Protein AF-A0AAN6LGQ6-F1 (afdb_monomer)

Foldseek 3Di:
DDDDDDDDDDDDPDDDPDDPDPVPPPPPPDDPDDDPVNVLVVVCVVVVVDDDDPPDDDDDDDDDDDDPDDDDDDDPPDLLDLPPLVVDDPVVNVVSVVSNVVVVVVVLVVVSVCVVVVVDDPVRCVVVVVVVVVVVVVVVVVVVVVVVVVVVVVVVVVVVVVVVVVVVVVVVVVVVVVVVVVVVVVVVVVVVVVVVVVVVVVVVVVVVVVVVVVVVVVVVVVVVVVVVVVVVVD

Solvent-accessible surface area (backbone atoms only — not comparable to full-atom values): 14543 Å² total; per-residue (Å²): 140,89,89,89,75,85,85,87,89,89,80,81,82,77,80,80,79,76,96,73,76,72,81,73,66,69,84,77,74,89,75,98,81,74,58,74,70,54,53,54,53,52,50,54,57,56,57,73,73,66,71,78,86,80,90,72,90,80,81,91,80,79,93,74,86,84,75,94,82,77,97,69,94,64,83,80,79,47,88,75,52,76,74,69,46,91,79,46,57,71,66,60,33,50,52,54,50,50,52,34,52,48,54,51,48,53,49,52,53,51,52,50,52,39,40,74,72,64,77,45,53,72,77,75,50,44,63,55,58,52,49,54,51,52,51,52,54,50,51,53,51,50,52,58,49,51,53,52,52,49,53,53,47,54,55,49,51,51,53,51,49,59,48,52,53,53,51,52,54,52,48,57,56,47,52,56,50,50,54,50,53,52,53,50,52,53,51,50,53,51,53,51,51,52,52,50,53,51,53,51,51,52,52,49,60,48,50,57,49,53,51,50,54,54,51,49,54,54,49,54,50,52,54,48,57,54,48,56,54,53,64,75,73,109

Sequence (234 aa):
MSRYQHISSLHQPNPVVKPFALAQVIKARETPESTPERANAHFKKIFNSSAPSINGTNPLTQETMFNPFSTKGYPTTGALSLTGLETLSDEAKTEKIAAVVNDITASIIYIAKQGEAGNLTTDQVAPIYNLVGKMNLTANRHNKSLLKELEQQDIELEGQGQQIERMAEELEKRDRHLEEVEGQHRSEMQKLKARTNATIGELKGRAERLEAELRELRQQKRAIEVRDRKVKVM

pLDDT: mean 73.67, std 25.46, range [25.39, 97.94]

Secondary structure (DSSP, 8-state):
-----------PPPP-----SGGGTGGG-------HHHHHHHHHHHHTT-----------------------------TT--TTGGGS-HHHHHHHHHHHHHHHHHHHHHHHHHHHTT-S-HHHHHHHHHHHHHHHHHHHHHHHHHHHHHHHHHHHHHHHHHHHHHHHHHHHHHHHHHHHHHHHHHHHHHHHHHHHHHHHHHHHHHHHHHHHHHHHHHHHHHHHHHHHHHHTT-

Mean predicted aligned error: 18.67 Å

Radius of gyration: 48.86 Å; Cα contacts (8 Å, |Δi|>4): 22; chains: 1; bounding box: 99×49×147 Å

Structure (mmCIF, N/CA/C/O backbone):
data_AF-A0AAN6LGQ6-F1
#
_entry.id   AF-A0AAN6LGQ6-F1
#
loop_
_atom_site.group_PDB
_atom_site.id
_atom_site.type_symbol
_atom_site.label_atom_id
_atom_site.label_alt_id
_atom_site.label_comp_id
_atom_site.label_asym_id
_atom_site.label_entity_id
_atom_site.label_seq_id
_atom_site.pdbx_PDB_ins_code
_atom_site.Cartn_x
_atom_site.Cartn_y
_atom_site.Cartn_z
_atom_site.occupancy
_atom_site.B_iso_or_equiv
_atom_site.auth_seq_id
_atom_site.auth_comp_id
_atom_site.auth_asym_id
_atom_site.auth_atom_id
_atom_site.pdbx_PDB_model_num
ATOM 1 N N . MET A 1 1 ? -9.981 -6.142 -31.913 1.00 43.88 1 MET A N 1
ATOM 2 C CA . MET A 1 1 ? -9.493 -7.078 -30.876 1.00 43.88 1 MET A CA 1
ATOM 3 C C . MET A 1 1 ? -9.726 -6.427 -29.526 1.00 43.88 1 MET A C 1
ATOM 5 O O . MET A 1 1 ? -9.303 -5.295 -29.364 1.00 43.88 1 MET A O 1
ATOM 9 N N . SER A 1 2 ? -10.443 -7.087 -28.615 1.00 41.94 2 SER A N 1
ATOM 10 C CA . SER A 1 2 ? -10.805 -6.536 -27.303 1.00 41.94 2 SER A CA 1
ATOM 11 C C . SER A 1 2 ? -10.557 -7.586 -26.223 1.00 41.94 2 SER A C 1
ATOM 13 O O . SER A 1 2 ? -11.159 -8.657 -26.277 1.00 41.94 2 SER A O 1
ATOM 15 N N . ARG A 1 3 ? -9.637 -7.291 -25.299 1.00 43.91 3 ARG A N 1
ATOM 16 C CA . ARG A 1 3 ? -9.386 -7.984 -24.023 1.00 43.91 3 ARG A CA 1
ATOM 17 C C . ARG A 1 3 ? -8.615 -7.010 -23.130 1.00 43.91 3 ARG A C 1
ATOM 19 O O . ARG A 1 3 ? -7.442 -6.815 -23.402 1.00 43.91 3 ARG A O 1
ATOM 26 N N . TYR A 1 4 ? -9.293 -6.380 -22.169 1.00 44.31 4 TYR A N 1
ATOM 27 C CA . TYR A 1 4 ? -8.789 -5.844 -20.883 1.00 44.31 4 TYR A CA 1
ATOM 28 C C . TYR A 1 4 ? -9.886 -4.974 -20.232 1.00 44.31 4 TYR A C 1
ATOM 30 O O . TYR A 1 4 ? -9.733 -3.773 -20.040 1.00 44.31 4 TYR A O 1
ATOM 38 N N . GLN A 1 5 ? -11.026 -5.597 -19.928 1.00 45.38 5 GLN A N 1
ATOM 39 C CA . GLN A 1 5 ? -12.022 -5.119 -18.960 1.00 45.38 5 GLN A CA 1
ATOM 40 C C . GLN A 1 5 ? -12.577 -6.35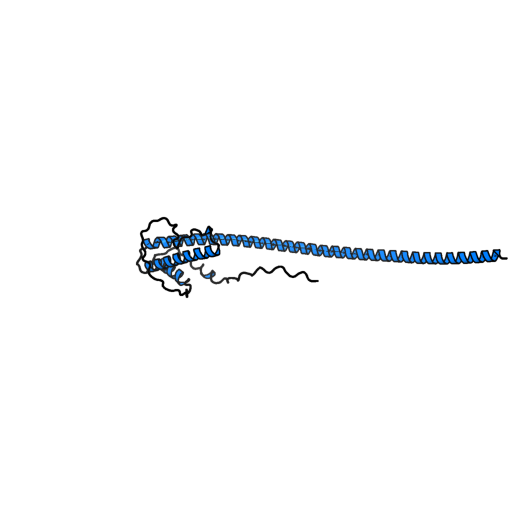2 -18.229 1.00 45.38 5 GLN A C 1
ATOM 42 O O . GLN A 1 5 ? -12.595 -7.434 -18.820 1.00 45.38 5 GLN A O 1
ATOM 47 N N . HIS A 1 6 ? -12.977 -6.182 -16.960 1.00 44.22 6 HIS A N 1
ATOM 48 C CA . HIS A 1 6 ? -12.889 -7.203 -15.893 1.00 44.22 6 HIS A CA 1
ATOM 49 C C . HIS A 1 6 ? -11.410 -7.565 -15.627 1.00 44.22 6 HIS A C 1
ATOM 51 O O . HIS A 1 6 ? -10.689 -7.938 -16.543 1.00 44.22 6 HIS A O 1
ATOM 57 N N . ILE A 1 7 ? -10.832 -7.437 -14.436 1.00 40.06 7 ILE A N 1
ATOM 58 C CA . ILE A 1 7 ? -11.328 -7.363 -13.049 1.00 40.06 7 ILE A CA 1
ATOM 59 C C . ILE A 1 7 ? -10.691 -6.125 -12.356 1.00 40.06 7 ILE A C 1
ATOM 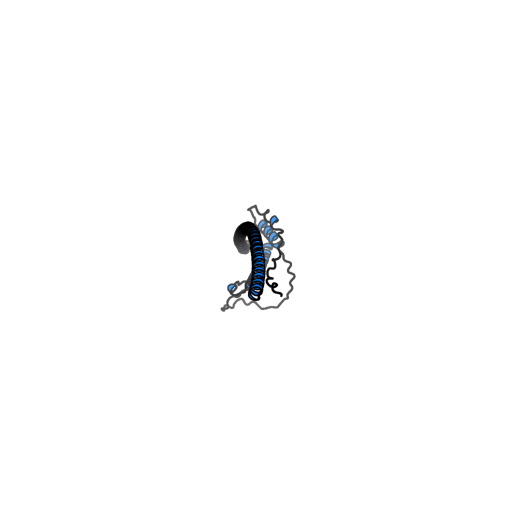61 O O . ILE A 1 7 ? -9.711 -5.600 -12.870 1.00 40.06 7 ILE A O 1
ATOM 65 N N . SER A 1 8 ? -11.180 -5.557 -11.245 1.00 35.75 8 SER A N 1
ATOM 66 C CA . SER A 1 8 ? -12.200 -5.989 -10.269 1.00 35.75 8 SER A CA 1
ATOM 67 C C . SER A 1 8 ? -13.116 -4.837 -9.823 1.00 35.75 8 SER A C 1
ATOM 69 O O . SER A 1 8 ? -12.761 -3.668 -9.935 1.00 35.75 8 SER A O 1
ATOM 71 N N . SER A 1 9 ? -14.251 -5.179 -9.208 1.00 40.00 9 SER A N 1
ATOM 72 C CA . SER A 1 9 ? -15.095 -4.280 -8.408 1.00 40.00 9 SER A CA 1
ATOM 73 C C . SER A 1 9 ? -15.495 -4.990 -7.109 1.00 40.00 9 SER A C 1
ATOM 75 O O . SER A 1 9 ? -16.391 -5.827 -7.155 1.00 40.00 9 SER A O 1
ATOM 77 N N . LEU A 1 10 ? -14.825 -4.711 -5.980 1.00 42.94 10 LEU A N 1
ATOM 78 C CA . LEU A 1 10 ? -15.246 -5.149 -4.631 1.00 42.94 10 LEU A CA 1
ATOM 79 C C . LEU A 1 10 ? -14.391 -4.504 -3.516 1.00 42.94 10 LEU A C 1
ATOM 81 O O . LEU A 1 10 ? -13.645 -5.165 -2.800 1.00 42.94 10 LEU A O 1
ATOM 85 N N . HIS A 1 11 ? -14.514 -3.186 -3.356 1.00 36.59 11 HIS A N 1
ATOM 86 C CA . HIS A 1 11 ? -14.216 -2.531 -2.080 1.00 36.59 11 HIS A CA 1
ATOM 87 C C . HIS A 1 11 ? -15.065 -1.261 -1.958 1.00 36.59 11 HIS A C 1
ATOM 89 O O . HIS A 1 11 ? -14.749 -0.232 -2.553 1.00 36.59 11 HIS A O 1
ATOM 95 N N . GLN A 1 12 ? -16.190 -1.346 -1.244 1.00 35.16 12 GLN A N 1
ATOM 96 C CA . GLN A 1 12 ? -16.915 -0.149 -0.822 1.00 35.16 12 GLN A CA 1
ATOM 97 C C . GLN A 1 12 ? -16.254 0.367 0.463 1.00 35.16 12 GLN A C 1
ATOM 99 O O . GLN A 1 12 ? -16.169 -0.399 1.424 1.00 35.16 12 GLN A O 1
ATOM 104 N N . PRO A 1 13 ? -15.784 1.626 0.518 1.00 34.88 13 PRO A N 1
ATOM 105 C CA . PRO A 1 13 ? -15.306 2.199 1.766 1.00 34.88 13 PRO A CA 1
ATOM 106 C C . PRO A 1 13 ? -16.482 2.353 2.737 1.00 34.88 13 PRO A C 1
ATOM 108 O O . PRO A 1 13 ? -17.503 2.963 2.413 1.00 34.88 13 PRO A O 1
ATOM 111 N N . ASN A 1 14 ? -16.322 1.789 3.932 1.00 34.88 14 ASN A N 1
ATOM 112 C CA . ASN A 1 14 ? -17.291 1.870 5.022 1.00 34.88 14 ASN A CA 1
ATOM 113 C C . ASN A 1 14 ? -17.534 3.359 5.376 1.00 34.88 14 ASN A C 1
ATOM 115 O O . ASN A 1 14 ? -16.554 4.099 5.520 1.00 34.88 14 ASN A O 1
ATOM 119 N N . PRO A 1 15 ? -18.784 3.853 5.490 1.00 36.44 15 PRO A N 1
ATOM 120 C CA . PRO A 1 15 ? -19.028 5.275 5.705 1.00 36.44 15 PRO A CA 1
ATOM 121 C C . PRO A 1 15 ? -18.478 5.743 7.056 1.00 36.44 15 PRO A C 1
ATOM 123 O O . PRO A 1 15 ? -18.873 5.264 8.117 1.00 36.44 15 PRO A O 1
ATOM 126 N N . VAL A 1 16 ? -17.587 6.735 6.991 1.00 38.91 16 VAL A N 1
ATOM 127 C CA . VAL A 1 16 ? -16.943 7.389 8.136 1.00 38.91 16 VAL A CA 1
ATOM 128 C C . VAL A 1 16 ? -17.982 7.844 9.166 1.00 38.91 16 VAL A C 1
ATOM 130 O O . VAL A 1 16 ? -18.699 8.831 8.961 1.00 38.91 16 VAL A O 1
ATOM 133 N N . VAL A 1 17 ? -18.018 7.166 10.316 1.00 37.62 17 VAL A N 1
ATOM 134 C CA . VAL A 1 17 ? -18.723 7.655 11.505 1.00 37.62 17 VAL A CA 1
ATOM 135 C C . VAL A 1 17 ? -17.971 8.886 12.008 1.00 37.62 17 VAL A C 1
ATOM 137 O O . VAL A 1 17 ? -16.820 8.805 12.433 1.00 37.62 17 VAL A O 1
ATOM 140 N N . LYS A 1 18 ? -18.608 10.055 11.896 1.00 32.59 18 LYS A N 1
ATOM 141 C CA . LYS A 1 18 ? -17.973 11.354 12.155 1.00 32.59 18 LYS A CA 1
ATOM 142 C C . LYS A 1 18 ? -17.491 11.466 13.612 1.00 32.59 18 LYS A C 1
ATOM 144 O O . LYS A 1 18 ? -18.282 11.206 14.520 1.00 32.59 18 LYS A O 1
ATOM 149 N N . PRO A 1 19 ? -16.259 11.946 13.866 1.00 38.25 19 PRO A N 1
ATOM 150 C CA . PRO A 1 19 ? -15.761 12.155 15.219 1.00 38.25 19 PRO A CA 1
ATOM 151 C C . PRO A 1 19 ? -16.365 13.432 15.817 1.00 38.25 19 PRO A C 1
ATOM 153 O O . PRO A 1 19 ? -15.843 14.529 15.633 1.00 38.25 19 PRO A O 1
ATOM 156 N N . PHE A 1 20 ? -17.466 13.304 16.557 1.00 38.88 20 PHE A N 1
ATOM 157 C CA . PHE A 1 20 ? -18.008 14.392 17.375 1.00 38.88 20 PHE A CA 1
ATOM 158 C C . PHE A 1 20 ? -18.421 13.885 18.767 1.00 38.88 20 PHE A C 1
ATOM 160 O O . PHE A 1 20 ? -18.918 12.775 18.912 1.00 38.88 20 PHE A O 1
ATOM 167 N N . ALA A 1 21 ? -18.221 14.737 19.781 1.00 37.50 21 ALA A N 1
ATOM 168 C CA . ALA A 1 21 ? -18.614 14.593 21.197 1.00 37.50 21 ALA A CA 1
ATOM 169 C C . ALA A 1 21 ? -17.721 13.805 22.195 1.00 37.50 21 ALA A C 1
ATOM 171 O O . ALA A 1 21 ? -17.961 13.926 23.396 1.00 37.50 21 ALA A O 1
ATOM 172 N N . LEU A 1 22 ? -16.637 13.119 21.802 1.00 36.34 22 LEU A N 1
ATOM 173 C CA . LEU A 1 22 ? -15.763 12.435 22.788 1.00 36.34 22 LEU A CA 1
ATOM 174 C C . LEU A 1 22 ? -14.908 13.387 23.660 1.00 36.34 22 LEU A C 1
ATOM 176 O O . LEU A 1 22 ? -14.622 13.086 24.819 1.00 36.34 22 LEU A O 1
ATOM 180 N N . ALA A 1 23 ? -14.558 14.575 23.153 1.00 36.22 23 ALA A N 1
ATOM 181 C CA . ALA A 1 23 ? -13.660 15.516 23.837 1.00 36.22 23 ALA A CA 1
ATOM 182 C C . ALA A 1 23 ? -14.249 16.195 25.096 1.00 36.22 23 ALA A C 1
ATOM 184 O O . ALA A 1 23 ? -13.492 16.676 25.937 1.00 36.22 23 ALA A O 1
ATOM 185 N N . GLN A 1 24 ? -15.579 16.245 25.260 1.00 37.50 24 GLN A N 1
ATOM 186 C CA . GLN A 1 24 ? -16.204 16.943 26.400 1.00 37.50 24 GLN A CA 1
ATOM 187 C C . GLN A 1 24 ? -16.411 16.060 27.644 1.00 37.50 24 GLN A C 1
ATOM 189 O O . GLN A 1 24 ? -16.638 16.583 28.733 1.00 37.50 24 GLN A O 1
ATOM 194 N N . VAL A 1 25 ? -16.303 14.732 27.523 1.00 39.84 25 VAL A N 1
ATOM 195 C CA . VAL A 1 25 ? -16.584 13.799 28.634 1.00 39.84 25 VAL A CA 1
ATOM 196 C C . VAL A 1 25 ? -15.392 13.650 29.592 1.00 39.84 25 VAL A C 1
ATOM 198 O O . VAL A 1 25 ? -15.575 13.374 30.777 1.00 39.84 25 VAL A O 1
ATOM 201 N N . ILE A 1 26 ? -14.166 13.873 29.109 1.00 38.84 26 ILE A N 1
ATOM 202 C CA . ILE A 1 26 ? -12.929 13.591 29.859 1.00 38.84 26 ILE A CA 1
ATOM 203 C C . ILE A 1 26 ? -12.671 14.618 30.981 1.00 38.84 26 ILE A C 1
ATOM 205 O O . ILE A 1 26 ? -12.127 14.265 32.024 1.00 38.84 26 ILE A O 1
ATOM 209 N N . LYS A 1 27 ? -13.118 15.875 30.837 1.00 36.22 27 LYS A N 1
ATOM 210 C CA . LYS A 1 27 ? -12.738 16.986 31.738 1.00 36.22 27 LYS A CA 1
ATOM 211 C C . LYS A 1 27 ? -13.510 17.066 33.073 1.00 36.22 27 LYS A C 1
ATOM 213 O O . LYS A 1 27 ? -13.416 18.073 33.764 1.00 36.22 27 LYS A O 1
ATOM 218 N N . ALA A 1 28 ? -14.303 16.052 33.432 1.00 35.97 28 ALA A N 1
ATOM 219 C CA . ALA A 1 28 ? -15.260 16.129 34.548 1.00 35.97 28 ALA A CA 1
ATOM 220 C C . ALA A 1 28 ? -15.155 14.986 35.581 1.00 35.97 28 ALA A C 1
ATOM 222 O O . ALA A 1 28 ? -16.136 14.716 36.277 1.00 35.97 28 ALA A O 1
ATOM 223 N N . ARG A 1 29 ? -14.019 14.272 35.657 1.00 38.94 29 ARG A N 1
ATOM 224 C CA . ARG A 1 29 ? -13.917 13.005 36.416 1.00 38.94 29 ARG A CA 1
ATOM 225 C C . ARG A 1 29 ? -12.886 12.940 37.548 1.00 38.94 29 ARG A C 1
ATOM 227 O O . ARG A 1 29 ? -12.634 11.854 38.061 1.00 38.94 29 ARG A O 1
ATOM 234 N N . GLU A 1 30 ? -12.368 14.080 37.994 1.00 39.50 30 GLU A N 1
ATOM 235 C CA . GLU A 1 30 ? -11.520 14.174 39.190 1.00 39.50 30 GLU A CA 1
ATOM 236 C C . GLU A 1 30 ? -12.309 14.740 40.382 1.00 39.50 30 GLU A C 1
ATOM 238 O O . GLU A 1 30 ? -12.557 15.939 40.469 1.00 39.50 30 GLU A O 1
ATOM 243 N N . THR A 1 31 ? -12.759 13.860 41.283 1.00 36.91 31 THR A N 1
ATOM 244 C CA . THR A 1 31 ? -12.884 14.083 42.745 1.00 36.91 31 THR A CA 1
ATOM 245 C C . THR A 1 31 ? -13.449 12.814 43.407 1.00 36.91 31 THR A C 1
ATOM 247 O O . THR A 1 31 ? -14.577 12.424 43.094 1.00 36.91 31 THR A O 1
ATOM 250 N N . PRO A 1 32 ? -12.711 12.147 44.314 1.00 44.41 32 PRO A N 1
ATOM 251 C CA . PRO A 1 32 ? -13.167 10.922 44.961 1.00 44.41 32 PRO A CA 1
ATOM 252 C C . PRO A 1 32 ? -13.833 11.216 46.312 1.00 44.41 32 PRO A C 1
ATOM 254 O O . PRO A 1 32 ? -13.185 11.133 47.341 1.00 44.41 32 PRO A O 1
ATOM 257 N N . GLU A 1 33 ? -15.131 11.529 46.314 1.00 43.97 33 GLU A N 1
ATOM 258 C CA . GLU A 1 33 ? -15.982 11.447 47.516 1.00 43.97 33 GLU A CA 1
ATOM 259 C C . GLU A 1 33 ? -17.466 11.499 47.103 1.00 43.97 33 GLU A C 1
ATOM 261 O O . GLU A 1 33 ? -17.942 12.479 46.509 1.00 43.97 33 GLU A O 1
ATOM 266 N N . SER A 1 34 ? -18.203 10.414 47.364 1.00 40.94 34 SER A N 1
ATOM 267 C CA . SER A 1 34 ? -19.623 10.288 47.012 1.00 40.94 34 SER A CA 1
ATOM 268 C C . SER A 1 34 ? -20.453 9.763 48.180 1.00 40.94 34 SER A C 1
ATOM 270 O O . SER A 1 34 ? -20.518 8.558 48.426 1.00 40.94 34 SER A O 1
ATOM 272 N N . THR A 1 35 ? -21.147 10.679 48.849 1.00 45.44 35 THR A N 1
ATOM 273 C CA . THR A 1 35 ? -22.317 10.371 49.676 1.00 45.44 35 THR A CA 1
ATOM 274 C C . THR A 1 35 ? -23.454 9.780 48.816 1.00 45.44 35 THR A C 1
ATOM 276 O O . THR A 1 35 ? -23.466 9.983 47.593 1.00 45.44 35 THR A O 1
ATOM 279 N N . PRO A 1 36 ? -24.436 9.070 49.414 1.00 45.34 36 PRO A N 1
ATOM 280 C CA . PRO A 1 36 ? -25.513 8.397 48.671 1.00 45.34 36 PRO A CA 1
ATOM 281 C C . PRO A 1 36 ? -26.300 9.314 47.718 1.00 45.34 36 PRO A C 1
ATOM 283 O O . PRO A 1 36 ? -26.657 8.919 46.608 1.00 45.34 36 PRO A O 1
ATOM 286 N N . GLU A 1 37 ? -26.500 10.575 48.103 1.00 40.72 37 GLU A N 1
ATOM 287 C CA . GLU A 1 37 ? -27.199 11.591 47.304 1.00 40.72 37 GLU A CA 1
ATOM 288 C C . GLU A 1 37 ? -26.487 11.885 45.972 1.00 40.72 37 GLU A C 1
ATOM 290 O O . GLU A 1 37 ? -27.125 12.060 44.929 1.00 40.72 37 GLU A O 1
ATOM 295 N N . ARG A 1 38 ? -25.146 11.864 45.967 1.00 47.41 38 ARG A N 1
ATOM 296 C CA . ARG A 1 38 ? -24.332 12.125 44.771 1.00 47.41 38 ARG A CA 1
ATOM 297 C C . ARG A 1 38 ? -24.336 10.937 43.803 1.00 47.41 38 ARG A C 1
ATOM 299 O O . ARG A 1 38 ? -24.270 11.141 42.590 1.00 47.41 38 ARG A O 1
ATOM 306 N N . ALA A 1 39 ? -24.482 9.711 44.315 1.00 43.84 39 ALA A N 1
ATOM 307 C CA . ALA A 1 39 ? -24.688 8.520 43.490 1.00 43.84 39 ALA A CA 1
ATOM 308 C C . ALA A 1 39 ? -26.041 8.571 42.754 1.00 43.84 39 ALA A C 1
ATOM 310 O O . ALA A 1 39 ? -26.099 8.278 41.558 1.00 43.84 39 ALA A O 1
ATOM 311 N N . ASN A 1 40 ? -27.100 9.029 43.430 1.00 43.09 40 ASN A N 1
ATOM 312 C CA . ASN A 1 40 ? -28.429 9.206 42.836 1.00 43.09 40 ASN A CA 1
ATOM 313 C C . ASN A 1 40 ? -28.413 10.270 41.709 1.00 43.09 40 ASN A C 1
ATOM 315 O O . ASN A 1 40 ? -28.912 10.046 40.604 1.00 43.09 40 ASN A O 1
ATOM 319 N N . ALA A 1 41 ? -27.710 11.391 41.921 1.00 46.22 41 ALA A N 1
ATOM 320 C CA . ALA A 1 41 ? -27.492 12.408 40.884 1.00 46.22 41 ALA A CA 1
ATOM 321 C C . ALA A 1 41 ? -26.684 11.889 39.670 1.00 46.22 41 ALA A C 1
ATOM 323 O O . ALA A 1 41 ? -26.985 12.231 38.522 1.00 46.22 41 ALA A O 1
ATOM 324 N N . HIS A 1 42 ? -25.677 11.037 39.896 1.00 45.84 42 HIS A N 1
ATOM 325 C CA . HIS A 1 42 ? -24.884 10.426 38.823 1.00 45.84 42 HIS A CA 1
ATOM 326 C C . HIS A 1 42 ? -25.715 9.442 37.976 1.00 45.84 42 HIS A C 1
ATOM 328 O O . HIS A 1 42 ? -25.578 9.425 36.751 1.00 45.84 42 HIS A O 1
ATOM 334 N N . PHE A 1 43 ? -26.633 8.688 38.595 1.00 42.06 43 PHE A N 1
ATOM 335 C CA . PHE A 1 43 ? -27.586 7.831 37.878 1.00 42.06 43 PHE A CA 1
ATOM 336 C C . PHE A 1 43 ? -28.523 8.639 36.971 1.00 42.06 43 PHE A C 1
ATOM 338 O O . PHE A 1 43 ? -28.625 8.328 35.782 1.00 42.06 43 PHE A O 1
ATOM 345 N N . LYS A 1 44 ? -29.116 9.734 37.469 1.00 48.47 44 LYS A N 1
ATOM 346 C CA . LYS A 1 44 ? -29.956 10.626 36.643 1.00 48.47 44 LYS A CA 1
ATOM 347 C C . LYS A 1 44 ? -29.214 11.175 35.421 1.00 48.47 44 LYS A C 1
ATOM 349 O O . LYS A 1 44 ? -29.794 11.250 34.341 1.00 48.47 44 LYS A O 1
ATOM 354 N N . LYS A 1 45 ? -27.925 11.507 35.553 1.00 49.19 45 LYS A N 1
ATOM 355 C CA . LYS A 1 45 ? -27.111 12.016 34.434 1.00 49.19 45 LYS A CA 1
ATOM 356 C C . LYS A 1 45 ? -26.825 10.955 33.360 1.00 49.19 45 LYS A C 1
ATOM 358 O O . LYS A 1 45 ? -26.826 11.285 32.175 1.00 49.19 45 LYS A O 1
ATOM 363 N N . ILE A 1 46 ? -26.596 9.700 33.754 1.00 47.25 46 ILE A N 1
ATOM 364 C CA . ILE A 1 46 ? -26.348 8.596 32.810 1.00 47.25 46 ILE A CA 1
ATOM 365 C C . ILE A 1 46 ? -27.628 8.223 32.053 1.00 47.25 46 ILE A C 1
ATOM 367 O O . ILE A 1 46 ? -27.605 8.146 30.828 1.00 47.25 46 ILE A O 1
ATOM 371 N N . PHE A 1 47 ? -28.756 8.046 32.746 1.00 43.81 47 PHE A N 1
ATOM 372 C CA . PHE A 1 47 ? -29.979 7.568 32.091 1.00 43.81 47 PHE A CA 1
ATOM 373 C C .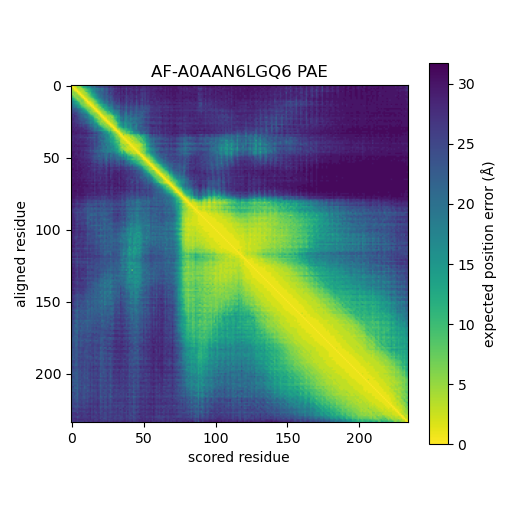 PHE A 1 47 ? -30.701 8.646 31.266 1.00 43.81 47 PHE A C 1
ATOM 375 O O . PHE A 1 47 ? -31.223 8.332 30.199 1.00 43.81 47 PHE A O 1
ATOM 382 N N . ASN A 1 48 ? -30.654 9.924 31.662 1.00 40.16 48 ASN A N 1
ATOM 383 C CA . ASN A 1 48 ? -31.287 11.000 30.881 1.00 40.16 48 ASN A CA 1
ATOM 384 C C . ASN A 1 48 ? -30.503 11.411 29.620 1.00 40.16 48 ASN A C 1
ATOM 386 O O . ASN A 1 48 ? -31.034 12.157 28.802 1.00 40.16 48 ASN A O 1
ATOM 390 N N . SER A 1 49 ? -29.253 10.963 29.447 1.00 34.97 49 SER A N 1
ATOM 391 C CA . SER A 1 49 ? -28.435 11.284 28.262 1.00 34.97 49 SER A CA 1
ATOM 392 C C . SER A 1 49 ? -28.476 10.210 27.169 1.00 34.97 49 SER A C 1
ATOM 394 O O . SER A 1 49 ? -27.920 10.424 26.096 1.00 34.97 49 SER A O 1
ATOM 396 N N . SER A 1 50 ? -29.137 9.073 27.422 1.00 38.75 50 SER A N 1
ATOM 397 C CA . SER A 1 50 ? -29.135 7.893 26.543 1.00 38.75 50 SER A CA 1
ATOM 398 C C . SER A 1 50 ? -30.534 7.283 26.378 1.00 38.75 50 SER A C 1
ATOM 400 O O . SER A 1 50 ? -30.700 6.071 26.474 1.00 38.75 50 SER A O 1
ATOM 402 N N . ALA A 1 51 ? -31.556 8.115 26.157 1.00 32.81 51 ALA A N 1
ATOM 403 C CA . ALA A 1 51 ? -32.912 7.657 25.854 1.00 32.81 51 ALA A CA 1
ATOM 404 C C . ALA A 1 51 ? -33.118 7.526 24.327 1.00 32.81 51 ALA A C 1
ATOM 406 O O . ALA A 1 51 ? -33.359 8.542 23.668 1.00 32.81 51 ALA A O 1
ATOM 407 N N . PRO A 1 52 ? -33.040 6.319 23.728 1.00 34.53 52 PRO A N 1
ATOM 408 C CA . PRO A 1 52 ? -33.512 6.117 22.364 1.00 34.53 52 PRO A CA 1
ATOM 409 C C . PRO A 1 52 ? -35.037 6.282 22.313 1.00 34.53 52 PRO A C 1
ATOM 411 O O . PRO A 1 52 ? -35.764 5.772 23.166 1.00 34.53 52 PRO A O 1
ATOM 414 N N . SER A 1 53 ? -35.530 6.978 21.289 1.00 35.38 53 SER A N 1
ATOM 415 C CA . SER A 1 53 ? -36.966 7.081 21.017 1.00 35.38 53 SER A CA 1
ATOM 416 C C . SER A 1 53 ? -37.476 5.758 20.438 1.00 35.38 53 SER A C 1
ATOM 418 O O . SER A 1 53 ? -37.322 5.497 19.245 1.00 35.38 53 SER A O 1
ATOM 420 N N . ILE A 1 54 ? -38.059 4.903 21.283 1.00 38.56 54 ILE A N 1
ATOM 421 C CA . ILE A 1 54 ? -38.649 3.626 20.859 1.00 38.56 54 ILE A CA 1
ATOM 422 C C . ILE A 1 54 ? -40.104 3.858 20.428 1.00 38.56 54 ILE A C 1
ATOM 424 O O . ILE A 1 54 ? -41.051 3.538 21.144 1.00 38.56 54 ILE A O 1
ATOM 428 N N . ASN A 1 55 ? -40.283 4.405 19.225 1.00 32.72 55 ASN A N 1
ATOM 429 C CA . ASN A 1 55 ? -41.555 4.311 18.507 1.00 32.72 55 ASN A CA 1
ATOM 430 C C . ASN A 1 55 ? -41.628 2.940 17.821 1.00 32.72 55 ASN A C 1
ATOM 432 O O . ASN A 1 55 ? -41.215 2.786 16.674 1.00 32.72 55 ASN A O 1
ATOM 436 N N . GLY A 1 56 ? -42.139 1.943 18.543 1.00 30.06 56 GLY A N 1
ATOM 437 C CA . GLY A 1 56 ? -42.320 0.578 18.051 1.00 30.06 56 GLY A CA 1
ATOM 438 C C . GLY A 1 56 ? -43.528 -0.076 18.708 1.00 30.06 56 GLY A C 1
ATOM 439 O O . GLY A 1 56 ? -43.420 -0.678 19.771 1.00 30.06 56 GLY A O 1
ATOM 440 N N . THR A 1 57 ? -44.694 0.067 18.087 1.00 37.34 57 THR A N 1
ATOM 441 C CA . THR A 1 57 ? -45.928 -0.612 18.498 1.00 37.34 57 THR A CA 1
ATOM 442 C C . THR A 1 57 ? -45.825 -2.115 18.274 1.00 37.34 57 THR A C 1
ATOM 444 O O . THR A 1 57 ? -45.521 -2.523 17.156 1.00 37.34 57 THR A O 1
ATOM 447 N N . ASN A 1 58 ? -46.207 -2.925 19.265 1.00 35.00 58 ASN A N 1
ATOM 448 C CA . ASN A 1 58 ? -46.951 -4.164 19.017 1.00 35.00 58 ASN A CA 1
ATOM 449 C C . ASN A 1 58 ? -47.752 -4.613 20.262 1.00 35.00 58 ASN A C 1
ATOM 451 O O . ASN A 1 58 ? -47.489 -4.118 21.359 1.00 35.00 58 ASN A O 1
ATOM 455 N N . PRO A 1 59 ? -48.812 -5.429 20.081 1.00 36.62 59 PRO A N 1
ATOM 456 C CA . PRO A 1 59 ? -49.985 -5.398 20.957 1.00 36.62 59 PRO A CA 1
ATOM 457 C C . PRO A 1 59 ? -49.990 -6.450 22.076 1.00 36.62 59 PRO A C 1
ATOM 459 O O . PRO A 1 59 ? -49.206 -7.394 22.088 1.00 36.62 59 PRO A O 1
ATOM 462 N N . LEU A 1 60 ? -50.961 -6.300 22.986 1.00 38.00 60 LEU A N 1
ATOM 463 C CA . LEU A 1 60 ? -51.305 -7.290 24.007 1.00 38.00 60 LEU A CA 1
ATOM 464 C C . LEU A 1 60 ? -51.536 -8.681 23.396 1.00 38.00 60 LEU A C 1
ATOM 466 O O . LEU A 1 60 ? -52.234 -8.827 22.392 1.00 38.00 60 LEU A O 1
ATOM 470 N N . THR A 1 61 ? -51.088 -9.718 24.100 1.00 35.50 61 THR A N 1
ATOM 471 C CA . THR A 1 61 ? -51.727 -11.041 24.058 1.00 35.50 61 THR A CA 1
ATOM 472 C C . THR A 1 61 ? -51.909 -11.553 25.487 1.00 35.50 61 THR A C 1
ATOM 474 O O . THR A 1 61 ? -51.216 -11.114 26.404 1.00 35.50 61 THR A O 1
ATOM 477 N N . GLN A 1 62 ? -52.939 -12.371 25.690 1.00 34.38 62 GLN A N 1
ATOM 478 C CA . GLN A 1 62 ? -53.592 -12.569 26.984 1.00 34.38 62 GLN A CA 1
ATOM 479 C C . GLN A 1 62 ? -52.914 -13.599 27.901 1.00 34.38 62 GLN A C 1
ATOM 481 O O . GLN A 1 62 ? -52.163 -14.464 27.465 1.00 34.38 62 GLN A O 1
ATOM 486 N N . GLU A 1 63 ? -53.270 -13.478 29.180 1.00 36.12 63 GLU A N 1
ATOM 487 C CA . GLU A 1 63 ? -53.317 -14.502 30.229 1.00 36.12 63 GLU A CA 1
ATOM 488 C C . GLU A 1 63 ? -52.839 -15.926 29.875 1.00 36.12 63 GLU A C 1
ATOM 490 O O . GLU A 1 63 ? -53.569 -16.741 29.313 1.00 36.12 63 GLU A O 1
ATOM 495 N N . THR A 1 64 ? -51.679 -16.298 30.416 1.00 34.50 64 THR A N 1
ATOM 496 C CA . THR A 1 64 ? -51.416 -17.682 30.841 1.00 34.50 64 THR A CA 1
ATOM 497 C C . THR A 1 64 ? -50.952 -17.672 32.290 1.00 34.50 64 THR A C 1
ATOM 499 O O . THR A 1 64 ? -49.943 -17.045 32.615 1.00 34.50 64 THR A O 1
ATOM 502 N N . MET A 1 65 ? -51.699 -18.350 33.167 1.00 25.39 65 MET A N 1
ATOM 503 C CA . MET A 1 65 ? -51.403 -18.410 34.601 1.00 25.39 65 MET A CA 1
ATOM 504 C C . MET A 1 65 ? -50.034 -19.050 34.857 1.00 25.39 65 MET A C 1
ATOM 506 O O . MET A 1 65 ? -49.765 -20.176 34.437 1.00 25.39 65 MET A O 1
ATOM 510 N N . PHE A 1 66 ? -49.177 -18.336 35.584 1.00 34.81 66 PHE A N 1
ATOM 511 C CA . PHE A 1 66 ? -47.837 -18.794 35.938 1.00 34.81 66 PHE A CA 1
ATOM 512 C C . PHE A 1 66 ? -47.922 -19.822 37.078 1.00 34.81 66 PHE A C 1
ATOM 514 O O . PHE A 1 66 ? -48.317 -19.477 38.190 1.00 34.81 66 PHE A O 1
ATOM 521 N N . ASN A 1 67 ? -47.558 -21.082 36.819 1.00 33.19 67 ASN A N 1
ATOM 522 C CA . ASN A 1 67 ? -47.550 -22.143 37.831 1.00 33.19 67 ASN A CA 1
ATOM 523 C C . ASN A 1 67 ? -46.097 -22.467 38.250 1.00 33.19 67 ASN A C 1
ATOM 525 O O . ASN A 1 67 ? -45.375 -23.091 37.470 1.00 33.19 67 ASN A O 1
ATOM 529 N N . PRO A 1 68 ? -45.629 -22.043 39.442 1.00 38.44 68 PRO A N 1
ATOM 530 C CA . PRO A 1 68 ? -44.200 -22.015 39.774 1.00 38.44 68 PRO A CA 1
ATOM 531 C C . PRO A 1 68 ? -43.582 -23.361 40.201 1.00 38.44 68 PRO A C 1
ATOM 533 O O . PRO A 1 68 ? -42.397 -23.397 40.526 1.00 38.44 68 PRO A O 1
ATOM 536 N N . PHE A 1 69 ? -44.333 -24.470 40.197 1.00 36.12 69 PHE A N 1
ATOM 537 C CA . PHE A 1 69 ? -43.842 -25.779 40.652 1.00 36.12 69 PHE A CA 1
ATOM 538 C C . PHE A 1 69 ? -44.030 -26.888 39.606 1.00 36.12 69 PHE A C 1
ATOM 540 O O . PHE A 1 69 ? -44.978 -27.668 39.664 1.00 36.12 69 PHE A O 1
ATOM 547 N N . SER A 1 70 ? -43.076 -27.011 38.676 1.00 33.41 70 SER A N 1
ATOM 548 C CA . SER A 1 70 ? -42.918 -28.225 37.860 1.00 33.41 70 SER A CA 1
ATOM 549 C C . SER A 1 70 ? -41.443 -28.533 37.586 1.00 33.41 70 SER A C 1
ATOM 551 O O . SER A 1 70 ? -40.833 -28.067 36.623 1.00 33.41 70 SER A O 1
ATOM 553 N N . THR A 1 71 ? -40.843 -29.331 38.466 1.00 44.53 71 THR A N 1
ATOM 554 C CA . THR A 1 71 ? -39.444 -29.772 38.395 1.00 44.53 71 THR A CA 1
ATOM 555 C C . THR A 1 71 ? -39.288 -31.011 37.508 1.00 44.53 71 THR A C 1
ATOM 557 O O . THR A 1 71 ? -39.114 -32.128 37.994 1.00 44.53 71 THR A O 1
ATOM 560 N N . LYS A 1 72 ? -39.304 -30.826 36.181 1.00 37.28 72 LYS A N 1
ATOM 561 C CA . LYS A 1 72 ? -38.877 -31.863 35.220 1.00 37.28 72 LYS A CA 1
ATOM 562 C C . LYS A 1 72 ? -38.015 -31.309 34.082 1.00 37.28 72 LYS A C 1
ATOM 564 O O . LYS A 1 72 ? -38.526 -30.934 33.037 1.00 37.28 72 LYS A O 1
ATOM 569 N N . GLY A 1 73 ? -36.698 -31.355 34.282 1.00 36.88 73 GLY A N 1
ATOM 570 C CA . GLY A 1 73 ? -35.736 -31.912 33.316 1.00 36.88 73 GLY A CA 1
ATOM 571 C C . GLY A 1 73 ? -35.558 -31.307 31.916 1.00 36.88 73 GLY A C 1
ATOM 572 O O . GLY A 1 73 ? -34.758 -31.859 31.167 1.00 36.88 73 GLY A O 1
ATOM 573 N N . TYR A 1 74 ? -36.229 -30.222 31.533 1.00 32.97 74 TYR A N 1
ATOM 574 C CA . TYR A 1 74 ? -35.897 -29.515 30.291 1.00 32.97 74 TYR A CA 1
ATOM 575 C C . TYR A 1 74 ? -34.652 -28.636 30.486 1.00 32.97 74 TYR A C 1
ATOM 577 O O . TYR A 1 74 ? -34.502 -28.041 31.559 1.00 32.97 74 TYR A O 1
ATOM 585 N N . PRO A 1 75 ? -33.761 -28.514 29.479 1.00 39.12 75 PRO A N 1
ATOM 586 C CA . PRO A 1 75 ? -32.703 -27.513 29.521 1.00 39.12 75 PRO A CA 1
ATOM 587 C C . PRO A 1 75 ? -33.356 -26.140 29.679 1.00 39.12 75 PRO A C 1
ATOM 589 O O . PRO A 1 75 ? -34.280 -25.791 28.945 1.00 39.12 75 PRO A O 1
ATOM 592 N N . THR A 1 76 ? -32.910 -25.369 30.668 1.00 40.38 76 THR A N 1
ATOM 593 C CA . THR A 1 76 ? -33.507 -24.077 31.005 1.00 40.38 76 THR A CA 1
ATOM 594 C C . THR A 1 76 ? -33.111 -23.020 29.977 1.00 40.38 76 THR A C 1
ATOM 596 O O . THR A 1 76 ? -32.235 -22.180 30.197 1.00 40.38 76 THR A O 1
ATOM 599 N N . THR A 1 77 ? -33.811 -23.025 28.843 1.00 44.44 77 THR A N 1
ATOM 600 C CA . THR A 1 77 ? -33.826 -21.946 27.848 1.00 44.44 77 THR A CA 1
ATOM 601 C C . THR A 1 77 ? -34.582 -20.733 28.408 1.00 44.44 77 THR A C 1
ATOM 603 O O . THR A 1 77 ? -35.583 -20.284 27.861 1.00 44.44 77 THR A O 1
ATOM 606 N N . GLY A 1 78 ? -34.136 -20.219 29.558 1.00 50.41 78 GLY A N 1
ATOM 607 C CA . GLY A 1 78 ? -34.629 -18.958 30.098 1.00 50.41 78 GLY A CA 1
ATOM 608 C C . GLY A 1 78 ? -34.282 -17.812 29.149 1.00 50.41 78 GLY A C 1
ATOM 609 O O . GLY A 1 78 ? -33.258 -17.873 28.469 1.00 50.41 78 GLY A O 1
ATOM 610 N N . ALA A 1 79 ? -35.099 -16.756 29.139 1.00 57.75 79 ALA A N 1
ATOM 611 C CA . ALA A 1 79 ? -34.928 -15.600 28.249 1.00 57.75 79 ALA A CA 1
ATOM 612 C C . ALA A 1 79 ? -33.517 -14.973 28.310 1.00 57.75 79 ALA A C 1
ATOM 614 O O . ALA A 1 79 ? -33.017 -14.478 27.310 1.00 57.75 79 ALA A O 1
ATOM 615 N N . LEU A 1 80 ? -32.834 -15.087 29.457 1.00 66.31 80 LEU A N 1
ATOM 616 C CA . LEU A 1 80 ? -31.477 -14.578 29.697 1.00 66.31 80 LEU A CA 1
ATOM 617 C C . LEU A 1 80 ? -30.348 -15.591 29.386 1.00 66.31 80 LEU A C 1
ATOM 619 O O . LEU A 1 80 ? -29.188 -15.352 29.723 1.00 66.31 80 LEU A O 1
ATOM 623 N N . SER A 1 81 ? -30.656 -16.755 28.802 1.00 74.56 81 SER A N 1
ATOM 624 C CA . SER A 1 81 ? -29.690 -17.847 28.618 1.00 74.56 81 SER A CA 1
ATOM 625 C C . SER A 1 81 ? -28.838 -17.670 27.358 1.00 74.56 81 SER A C 1
ATOM 627 O O . SER A 1 81 ? -29.267 -17.952 26.237 1.00 74.56 81 SER A O 1
ATOM 629 N N . LEU A 1 82 ? -27.573 -17.290 27.557 1.00 82.56 82 LEU A N 1
ATOM 630 C CA . LEU A 1 82 ? -26.543 -17.201 26.512 1.00 82.56 82 LEU A CA 1
ATOM 631 C C . LEU A 1 82 ? -25.985 -18.571 26.060 1.00 82.56 82 LEU A C 1
ATOM 633 O O . LEU A 1 82 ? -25.014 -18.629 25.312 1.00 82.56 82 LEU A O 1
ATOM 637 N N . THR A 1 83 ? -26.593 -19.683 26.484 1.00 80.94 83 THR A N 1
ATOM 638 C CA . THR A 1 83 ? -26.234 -21.034 26.010 1.00 80.94 83 THR A CA 1
ATOM 639 C C . THR A 1 83 ? -26.480 -21.195 24.505 1.00 80.94 83 THR A C 1
ATOM 641 O O . THR A 1 83 ? -27.389 -20.570 23.945 1.00 80.94 83 THR A O 1
ATOM 644 N N . GLY A 1 84 ? -25.674 -22.021 23.832 1.00 79.19 84 GLY A N 1
ATOM 645 C CA . GLY A 1 84 ? -25.825 -22.309 22.404 1.00 79.19 84 GLY A CA 1
ATOM 646 C C . GLY A 1 84 ? -25.298 -21.223 21.461 1.00 79.19 84 GLY A C 1
ATOM 647 O O . GLY A 1 84 ? -25.407 -21.400 20.249 1.00 79.19 84 GLY A O 1
ATOM 648 N N . LEU A 1 85 ? -24.733 -20.115 21.967 1.00 85.31 85 LEU A N 1
ATOM 649 C CA . LEU A 1 85 ? -24.153 -19.045 21.137 1.00 85.31 85 LEU A CA 1
ATOM 650 C C . LEU A 1 85 ? -23.111 -19.585 20.152 1.00 85.31 85 LEU A C 1
ATOM 652 O O . LEU A 1 85 ? -23.062 -19.147 19.010 1.00 85.31 85 LEU A O 1
ATOM 656 N N . GLU A 1 86 ? -22.314 -20.562 20.573 1.00 86.88 86 GLU A N 1
ATOM 657 C CA . GLU A 1 86 ? -21.297 -21.247 19.777 1.00 86.88 86 GLU A CA 1
ATOM 658 C C . GLU A 1 86 ? -21.845 -21.930 18.511 1.00 86.88 86 GLU A C 1
ATOM 660 O O . GLU A 1 86 ? -21.104 -22.098 17.547 1.00 86.88 86 GLU A O 1
ATOM 665 N N . THR A 1 87 ? -23.140 -22.268 18.487 1.00 87.69 87 THR A N 1
ATOM 666 C CA . THR A 1 87 ? -23.815 -22.904 17.339 1.00 87.69 87 THR A CA 1
ATOM 667 C C . THR A 1 87 ? -24.495 -21.914 16.387 1.00 87.69 87 THR A C 1
ATOM 669 O O . THR A 1 87 ? -24.968 -22.312 15.325 1.00 87.69 87 THR A O 1
ATOM 672 N N . LEU A 1 88 ? -24.555 -20.628 16.749 1.00 85.44 88 LEU A N 1
ATOM 673 C CA . LEU A 1 88 ? -25.222 -19.587 15.967 1.00 85.44 88 LEU A CA 1
ATOM 674 C C . LEU A 1 88 ? -24.252 -18.891 14.997 1.00 85.44 88 LEU A C 1
ATOM 676 O O . LEU A 1 88 ? -23.058 -18.753 15.264 1.00 85.44 88 LEU A O 1
ATOM 680 N N . SER A 1 89 ? -24.783 -18.380 13.885 1.00 90.38 89 SER A N 1
ATOM 681 C CA . SER A 1 89 ? -24.095 -17.391 13.042 1.00 90.38 89 SER A CA 1
ATOM 682 C C . SER A 1 89 ? -23.837 -16.098 13.822 1.00 90.38 89 SER A C 1
ATOM 684 O O . SER A 1 89 ? -24.652 -15.736 14.670 1.00 90.38 89 SER A O 1
ATOM 686 N N . ASP A 1 90 ? -22.776 -15.355 13.503 1.00 90.62 90 ASP A N 1
ATOM 687 C CA . ASP A 1 90 ? -22.371 -14.162 14.272 1.00 90.62 90 ASP A CA 1
ATOM 688 C C . ASP A 1 90 ? -23.439 -13.056 14.336 1.00 90.62 90 ASP A C 1
ATOM 690 O O . ASP A 1 90 ? -23.575 -12.374 15.353 1.00 90.62 90 ASP A O 1
ATOM 694 N N . GLU A 1 91 ? -24.267 -12.936 13.301 1.00 86.31 91 GLU A N 1
ATOM 695 C CA . GLU A 1 91 ? -25.405 -12.012 13.264 1.00 86.31 91 GLU A CA 1
ATOM 696 C C . GLU A 1 91 ? -26.484 -12.414 14.292 1.00 86.31 91 GLU A C 1
ATOM 698 O O . GLU A 1 91 ? -26.813 -11.638 15.189 1.00 86.31 91 GLU A O 1
ATOM 703 N N . ALA A 1 92 ? -26.909 -13.683 14.285 1.00 83.38 92 ALA A N 1
ATOM 704 C CA . ALA A 1 92 ? -27.809 -14.254 15.296 1.00 83.38 92 ALA A CA 1
ATOM 705 C C . ALA A 1 92 ? -27.207 -14.294 16.721 1.00 83.38 92 ALA A C 1
ATOM 707 O O . ALA A 1 92 ? -27.943 -14.165 17.702 1.00 83.38 92 ALA A O 1
ATOM 708 N N . LYS A 1 93 ? -25.877 -14.436 16.878 1.00 89.56 93 LYS A N 1
ATOM 709 C CA . LYS A 1 93 ? -25.203 -14.254 18.181 1.00 89.56 93 LYS A CA 1
ATOM 710 C C . LYS A 1 93 ? -25.403 -12.830 18.687 1.00 89.56 93 LYS A C 1
ATOM 712 O O . LYS A 1 93 ? -25.765 -12.639 19.845 1.00 89.56 93 LYS A O 1
ATOM 717 N N . THR A 1 94 ? -25.169 -11.850 17.816 1.00 86.94 94 THR A N 1
ATOM 718 C CA . THR A 1 94 ? -25.279 -10.421 18.130 1.00 86.94 94 THR A CA 1
ATOM 719 C C . THR A 1 94 ? -26.711 -10.061 18.512 1.00 86.94 94 THR A C 1
ATOM 721 O O . THR A 1 94 ? -26.918 -9.436 19.549 1.00 86.94 94 THR A O 1
ATOM 724 N N . GLU A 1 95 ? -27.702 -10.531 17.751 1.00 85.12 95 GLU A N 1
ATOM 725 C CA . GLU A 1 95 ? -29.125 -10.341 18.051 1.00 85.12 95 GLU A CA 1
ATOM 726 C C . GLU A 1 95 ? -29.522 -10.970 19.398 1.00 85.12 95 GLU A C 1
ATOM 728 O O . GLU A 1 95 ? -30.111 -10.299 20.249 1.00 85.12 95 GLU A O 1
ATOM 733 N N . LYS A 1 96 ? -29.125 -12.227 19.654 1.00 85.56 96 LYS A N 1
ATOM 734 C CA . LYS A 1 96 ? -29.410 -12.912 20.925 1.00 85.56 96 LYS A CA 1
ATOM 735 C C . LYS A 1 96 ? -28.763 -12.207 22.122 1.00 85.56 96 LYS A C 1
ATOM 737 O O . LYS A 1 96 ? -29.398 -12.066 23.166 1.00 85.56 96 LYS A O 1
ATOM 742 N N . ILE A 1 97 ? -27.518 -11.745 21.987 1.00 88.44 97 ILE A N 1
ATOM 743 C CA . ILE A 1 97 ? -26.834 -10.965 23.031 1.00 88.44 97 ILE A CA 1
ATOM 744 C C . ILE A 1 97 ? -27.551 -9.627 23.250 1.00 88.44 97 ILE A C 1
ATOM 746 O O . ILE A 1 97 ? -27.785 -9.255 24.399 1.00 88.44 97 ILE A O 1
ATOM 750 N N . ALA A 1 98 ? -27.946 -8.927 22.183 1.00 84.69 98 ALA A N 1
ATOM 751 C CA . ALA A 1 98 ? -28.659 -7.656 22.273 1.00 84.69 98 ALA A CA 1
ATOM 752 C C . ALA A 1 98 ? -30.014 -7.797 22.990 1.00 84.69 98 ALA A C 1
ATOM 754 O O . ALA A 1 98 ? -30.325 -6.978 23.854 1.00 84.69 98 ALA A O 1
ATOM 755 N N . ALA A 1 99 ? -30.779 -8.857 22.709 1.00 85.69 99 ALA A N 1
ATOM 756 C CA . ALA A 1 99 ? -32.028 -9.155 23.412 1.00 85.69 99 ALA A CA 1
ATOM 757 C C . ALA A 1 99 ? -31.807 -9.335 24.928 1.00 85.69 99 ALA A C 1
ATOM 759 O O . ALA A 1 99 ? -32.425 -8.637 25.731 1.00 85.69 99 ALA A O 1
ATOM 760 N N . VAL A 1 100 ? -30.845 -10.178 25.326 1.00 88.88 100 VAL A N 1
ATOM 761 C CA . VAL A 1 100 ? -30.505 -10.400 26.746 1.00 88.88 100 VAL A CA 1
ATOM 762 C C . VAL A 1 100 ? -30.015 -9.113 27.427 1.00 88.88 100 VAL A C 1
ATOM 764 O O . VAL A 1 100 ? -30.373 -8.839 28.573 1.00 88.88 100 VAL A O 1
ATOM 767 N N . VAL A 1 101 ? -29.223 -8.290 26.733 1.00 88.12 101 VAL A N 1
ATOM 768 C CA . VAL A 1 101 ? -28.759 -6.989 27.246 1.00 88.12 101 VAL A CA 1
ATOM 769 C C . VAL A 1 101 ? -29.918 -6.005 27.420 1.00 88.12 101 VAL A C 1
ATOM 771 O O . VAL A 1 101 ? -29.935 -5.281 28.419 1.00 88.12 101 VAL A O 1
ATOM 774 N N . ASN A 1 102 ? -30.903 -5.996 26.519 1.00 85.50 102 ASN A N 1
ATOM 775 C CA . ASN A 1 102 ? -32.095 -5.154 26.637 1.00 85.50 102 ASN A CA 1
ATOM 776 C C . ASN A 1 102 ? -32.947 -5.555 27.852 1.00 85.50 102 ASN A C 1
ATOM 778 O O . ASN A 1 102 ? -33.306 -4.683 28.646 1.00 85.50 102 ASN A O 1
ATOM 782 N N . ASP A 1 103 ? -33.182 -6.852 28.069 1.00 86.62 103 ASP A N 1
ATOM 783 C CA . ASP A 1 103 ? -33.939 -7.358 29.225 1.00 86.62 103 ASP A CA 1
ATOM 784 C C . ASP A 1 103 ? -33.242 -7.050 30.562 1.00 86.62 103 ASP A C 1
ATOM 786 O O . ASP A 1 103 ? -33.876 -6.607 31.528 1.00 86.62 103 ASP A O 1
ATOM 790 N N . ILE A 1 104 ? -31.914 -7.215 30.622 1.00 87.81 104 ILE A N 1
ATOM 791 C CA . ILE A 1 104 ? -31.106 -6.832 31.792 1.00 87.81 104 ILE A CA 1
ATOM 792 C C . ILE A 1 104 ? -31.178 -5.316 32.017 1.00 87.81 104 ILE A C 1
ATOM 794 O O . ILE A 1 104 ? -31.365 -4.870 33.149 1.00 87.81 104 ILE A O 1
ATOM 798 N N . THR A 1 105 ? -31.080 -4.514 30.955 1.00 86.69 105 THR A N 1
ATOM 799 C CA . THR A 1 105 ? -31.165 -3.045 31.025 1.00 86.69 105 THR A CA 1
ATOM 800 C C . THR A 1 105 ? -32.524 -2.588 31.551 1.00 86.69 105 THR A C 1
ATOM 802 O O . THR A 1 105 ? -32.582 -1.782 32.482 1.00 86.69 105 THR A O 1
ATOM 805 N N . ALA A 1 106 ? -33.618 -3.140 31.022 1.00 86.75 106 ALA A N 1
ATOM 806 C CA . ALA A 1 106 ? -34.976 -2.860 31.478 1.00 86.75 106 ALA A CA 1
ATOM 807 C C . ALA A 1 106 ? -35.170 -3.242 32.957 1.00 86.75 106 ALA A C 1
ATOM 809 O O . ALA A 1 106 ? -35.725 -2.459 33.733 1.00 86.75 106 ALA A O 1
ATOM 810 N N . SER A 1 107 ? -34.632 -4.394 33.369 1.00 87.44 107 SER A N 1
ATOM 811 C CA . SER A 1 107 ? -34.651 -4.858 34.762 1.00 87.44 107 SER A CA 1
ATOM 812 C C . SER A 1 107 ? -33.882 -3.915 35.696 1.00 87.44 107 SER A C 1
ATOM 814 O O . SER A 1 107 ? -34.397 -3.530 36.745 1.00 87.44 107 SER A O 1
ATOM 816 N N . ILE A 1 108 ? -32.680 -3.472 35.306 1.00 86.44 108 ILE A N 1
ATOM 817 C CA . ILE A 1 108 ? -31.877 -2.506 36.075 1.00 86.44 108 ILE A CA 1
ATOM 818 C C . ILE A 1 108 ? -32.610 -1.163 36.199 1.00 86.44 108 ILE A C 1
ATOM 820 O O . ILE A 1 108 ? -32.656 -0.603 37.293 1.00 86.44 108 ILE A O 1
ATOM 824 N N . ILE A 1 109 ? -33.224 -0.661 35.120 1.00 85.44 109 ILE A N 1
ATOM 825 C CA . ILE A 1 109 ? -34.016 0.581 35.140 1.00 85.44 109 ILE A CA 1
ATOM 826 C C . ILE A 1 109 ? -35.217 0.451 36.084 1.00 85.44 109 ILE A C 1
ATOM 828 O O . ILE A 1 109 ? -35.491 1.371 36.855 1.00 85.44 109 ILE A O 1
ATOM 832 N N . TYR A 1 110 ? -35.933 -0.675 36.046 1.00 88.81 110 TYR A N 1
ATOM 833 C CA . TYR A 1 110 ? -37.067 -0.919 36.936 1.00 88.81 110 TYR A CA 1
ATOM 834 C C . TYR A 1 110 ? -36.637 -0.927 38.408 1.00 88.81 110 TYR A C 1
ATOM 836 O O . TYR A 1 110 ? -37.225 -0.217 39.224 1.00 88.81 110 TYR A O 1
ATOM 844 N N . ILE A 1 111 ? -35.573 -1.661 38.745 1.00 86.06 111 ILE A N 1
ATOM 845 C CA . ILE A 1 111 ? -35.074 -1.745 40.123 1.00 86.06 111 ILE A CA 1
ATOM 846 C C . ILE A 1 111 ? -34.531 -0.382 40.588 1.00 86.06 111 ILE A C 1
ATOM 848 O O . ILE A 1 111 ? -34.811 0.030 41.711 1.00 86.06 111 ILE A O 1
ATOM 852 N N . ALA A 1 112 ? -33.849 0.375 39.721 1.00 85.31 112 ALA A N 1
ATOM 853 C CA . ALA A 1 112 ? -33.404 1.734 40.031 1.00 85.31 112 ALA A CA 1
ATOM 854 C C . ALA A 1 112 ? -34.579 2.681 40.347 1.00 85.31 112 ALA A C 1
ATOM 856 O O . ALA A 1 112 ? -34.504 3.431 41.318 1.00 85.31 112 ALA A O 1
ATOM 857 N N . LYS A 1 113 ? -35.690 2.603 39.598 1.00 87.81 113 LYS A N 1
ATOM 858 C CA . LYS A 1 113 ? -36.917 3.373 39.886 1.00 87.81 113 LYS A CA 1
ATOM 859 C C . LYS A 1 113 ? -37.552 2.988 41.224 1.00 87.81 113 LYS A C 1
ATOM 861 O O . LYS A 1 113 ? -37.994 3.869 41.954 1.00 87.81 113 LYS A O 1
ATOM 866 N N . GLN A 1 114 ? -37.578 1.699 41.566 1.00 88.75 114 GLN A N 1
ATOM 867 C CA . GLN A 1 114 ? -38.075 1.243 42.871 1.00 88.75 114 GLN A CA 1
ATOM 868 C C . GLN A 1 114 ? -37.162 1.696 44.025 1.00 88.75 114 GLN A C 1
ATOM 870 O O . GLN A 1 114 ? -37.656 2.045 45.095 1.00 88.75 114 GLN A O 1
ATOM 875 N N . GLY A 1 115 ? -35.846 1.772 43.796 1.00 86.38 115 GLY A N 1
ATOM 876 C CA . GLY A 1 115 ? -34.896 2.381 44.729 1.00 86.38 115 GLY A CA 1
ATOM 877 C C . GLY A 1 115 ? -35.113 3.887 44.909 1.00 86.38 115 GLY A C 1
ATOM 878 O O . GLY A 1 115 ? -35.147 4.362 46.040 1.00 86.38 115 GLY A O 1
ATOM 879 N N . GLU A 1 116 ? -35.331 4.639 43.824 1.00 84.00 116 GLU A N 1
ATOM 880 C CA . GLU A 1 116 ? -35.633 6.079 43.897 1.00 84.00 116 GLU A CA 1
ATOM 881 C C . GLU A 1 116 ? -36.954 6.364 44.633 1.00 84.00 116 GLU A C 1
ATOM 883 O O . GLU A 1 116 ? -37.040 7.332 45.385 1.00 84.00 116 GLU A O 1
ATOM 888 N N . ALA A 1 117 ? -37.955 5.493 44.479 1.00 90.75 117 ALA A N 1
ATOM 889 C CA . ALA A 1 117 ? -39.216 5.565 45.217 1.00 90.75 117 ALA A CA 1
ATOM 890 C C . ALA A 1 117 ? -39.093 5.216 46.718 1.00 90.75 117 ALA A C 1
ATOM 892 O O . ALA A 1 117 ? -40.084 5.301 47.438 1.00 90.75 117 ALA A O 1
ATOM 893 N N . GLY A 1 118 ? -37.912 4.804 47.198 1.00 89.12 118 GLY A N 1
ATOM 894 C CA . GLY A 1 118 ? -37.695 4.370 48.583 1.00 89.12 118 GLY A CA 1
ATOM 895 C C . GLY A 1 118 ? -38.228 2.967 48.901 1.00 89.12 118 GLY A C 1
ATOM 896 O O . GLY A 1 118 ? -38.204 2.557 50.059 1.00 89.12 118 GLY A O 1
ATOM 897 N N . ASN A 1 119 ? -38.674 2.209 47.892 1.00 91.88 119 ASN A N 1
ATOM 898 C CA . ASN A 1 119 ? -39.248 0.869 48.060 1.00 91.88 119 ASN A CA 1
ATOM 899 C C . ASN A 1 119 ? -38.185 -0.232 48.228 1.00 91.88 119 ASN A C 1
ATOM 901 O O . ASN A 1 119 ? -38.539 -1.387 48.464 1.00 91.88 119 ASN A O 1
ATOM 905 N N . LEU A 1 120 ? -36.898 0.100 48.076 1.00 90.75 120 LEU A N 1
ATOM 906 C CA . LEU A 1 120 ? -35.775 -0.828 48.214 1.00 90.75 120 LEU A CA 1
ATOM 907 C C . LEU A 1 120 ? -34.710 -0.269 49.155 1.00 90.75 120 LEU A C 1
ATOM 909 O O . LEU A 1 120 ? -34.392 0.920 49.117 1.00 90.75 120 LEU A O 1
ATOM 913 N N . THR A 1 121 ? -34.114 -1.145 49.961 1.00 91.31 121 THR A N 1
ATOM 914 C CA . THR A 1 121 ? -32.996 -0.789 50.842 1.00 91.31 121 THR A CA 1
ATOM 915 C C . THR A 1 121 ? -31.671 -0.729 50.079 1.00 91.31 121 THR A C 1
ATOM 917 O O . THR A 1 121 ? -31.506 -1.344 49.022 1.00 91.31 121 THR A O 1
ATOM 920 N N . THR A 1 122 ? -30.681 -0.034 50.649 1.00 85.56 122 THR A N 1
ATOM 921 C CA . THR A 1 122 ? -29.310 0.037 50.113 1.00 85.56 122 THR A CA 1
ATOM 922 C C . THR A 1 122 ? -28.719 -1.352 49.843 1.00 85.56 122 THR A C 1
ATOM 924 O O . THR A 1 122 ? -28.096 -1.564 48.803 1.00 85.56 122 THR A O 1
ATOM 927 N N . ASP A 1 123 ? -28.977 -2.320 50.725 1.00 90.31 123 ASP A N 1
ATOM 928 C CA . ASP A 1 123 ? -28.481 -3.696 50.596 1.00 90.31 123 ASP A CA 1
ATOM 929 C C . ASP A 1 123 ? -29.132 -4.451 49.427 1.00 90.31 123 ASP A C 1
ATOM 931 O O . ASP A 1 123 ? -28.480 -5.262 48.772 1.00 90.31 123 ASP A O 1
ATOM 935 N N . GLN A 1 124 ? -30.400 -4.154 49.116 1.00 86.06 124 GLN A N 1
ATOM 936 C CA . GLN A 1 124 ? -31.117 -4.747 47.981 1.00 86.06 124 GLN A CA 1
ATOM 937 C C . GLN A 1 124 ? -30.626 -4.203 46.631 1.00 86.06 124 GLN A C 1
ATOM 939 O O . GLN A 1 124 ? -30.630 -4.937 45.642 1.00 86.06 124 GLN A O 1
ATOM 944 N N . VAL A 1 125 ? -30.164 -2.948 46.573 1.00 86.00 125 VAL A N 1
ATOM 945 C CA . VAL A 1 125 ? -29.604 -2.350 45.343 1.00 86.00 125 VAL A CA 1
ATOM 946 C C . VAL A 1 125 ? -28.090 -2.556 45.193 1.00 86.00 125 VAL A C 1
ATOM 948 O O . VAL A 1 125 ? -27.579 -2.514 44.071 1.00 86.00 125 VAL A O 1
ATOM 951 N N . ALA A 1 126 ? -27.356 -2.844 46.274 1.00 85.75 126 ALA A N 1
ATOM 952 C CA . ALA A 1 126 ? -25.904 -3.064 46.258 1.00 85.75 126 ALA A CA 1
ATOM 953 C C . ALA A 1 126 ? -25.402 -4.092 45.208 1.00 85.75 126 ALA A C 1
ATOM 955 O O . ALA A 1 126 ? -24.378 -3.821 44.566 1.00 85.75 126 ALA A O 1
ATOM 956 N N . PRO A 1 127 ? -26.094 -5.223 44.933 1.00 87.38 127 PRO A N 1
ATOM 957 C CA . PRO A 1 127 ? -25.703 -6.150 43.868 1.00 87.38 127 PRO A CA 1
ATOM 958 C C . PRO A 1 127 ? -25.674 -5.518 42.467 1.00 87.38 127 PRO A C 1
ATOM 960 O O . PRO A 1 127 ? -24.807 -5.865 41.664 1.00 87.38 127 PRO A O 1
ATOM 963 N N . ILE A 1 128 ? -26.559 -4.555 42.177 1.00 86.31 128 ILE A N 1
ATOM 964 C CA . ILE A 1 128 ? -26.601 -3.850 40.884 1.00 86.31 128 ILE A CA 1
ATOM 965 C C . ILE A 1 128 ? -25.401 -2.916 40.745 1.00 86.31 128 ILE A C 1
ATOM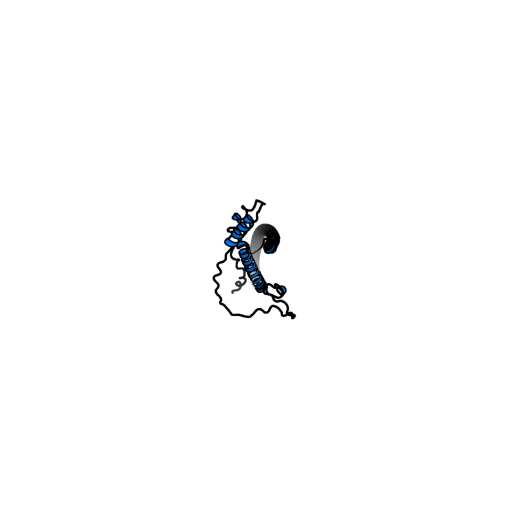 967 O O . ILE A 1 128 ? -24.735 -2.926 39.711 1.00 86.31 128 ILE A O 1
ATOM 971 N N . TYR A 1 129 ? -25.062 -2.160 41.794 1.00 84.50 129 TYR A N 1
ATOM 972 C CA . TYR A 1 129 ? -23.855 -1.325 41.797 1.00 84.50 129 TYR A CA 1
ATOM 973 C C . TYR A 1 129 ? -22.581 -2.164 41.588 1.00 84.50 129 TYR A C 1
ATOM 975 O O . TYR A 1 129 ? -21.700 -1.770 40.823 1.00 84.50 129 TYR A O 1
ATOM 983 N N . ASN A 1 130 ? -22.508 -3.355 42.195 1.00 89.94 130 ASN A N 1
ATOM 984 C CA . ASN A 1 130 ? -21.412 -4.311 41.998 1.00 89.94 130 ASN A CA 1
ATOM 985 C C . ASN A 1 130 ? -21.353 -4.829 40.545 1.00 89.94 130 ASN A C 1
ATOM 987 O O . ASN A 1 130 ? -20.283 -4.820 39.930 1.00 89.94 130 ASN A O 1
ATOM 991 N N . LEU A 1 131 ? -22.497 -5.214 39.964 1.00 87.69 131 LEU A N 1
ATOM 992 C CA . LEU A 1 131 ? -22.601 -5.640 38.563 1.00 87.69 131 LEU A CA 1
ATOM 993 C C . LEU A 1 131 ? -22.126 -4.542 37.599 1.00 87.69 131 LEU A C 1
ATOM 995 O O . LEU A 1 131 ? -21.238 -4.787 36.783 1.00 87.69 131 LEU A O 1
ATOM 999 N N . VAL A 1 132 ? -22.644 -3.318 37.741 1.00 86.69 132 VAL A N 1
ATOM 1000 C CA . VAL A 1 132 ? -22.253 -2.159 36.920 1.00 86.69 132 VAL A CA 1
ATOM 1001 C C . VAL A 1 132 ? -20.762 -1.836 37.089 1.00 86.69 132 VAL A C 1
ATOM 1003 O O . VAL A 1 132 ? -20.075 -1.550 36.108 1.00 86.69 132 VAL A O 1
ATOM 1006 N N . GLY A 1 133 ? -20.220 -1.935 38.307 1.00 90.12 133 GLY A N 1
ATOM 1007 C CA . GLY A 1 133 ? -18.785 -1.787 38.566 1.00 90.12 133 GLY A CA 1
ATOM 1008 C C . GLY A 1 133 ? -17.936 -2.810 37.803 1.00 90.12 133 GLY A C 1
ATOM 1009 O O . GLY A 1 133 ? -16.977 -2.438 37.124 1.00 90.12 133 GLY A O 1
ATOM 1010 N N . LYS A 1 134 ? -18.322 -4.092 37.843 1.00 92.56 134 LYS A N 1
ATOM 1011 C CA . LYS A 1 134 ? -17.650 -5.176 37.106 1.00 92.56 134 LYS A CA 1
ATOM 1012 C C . LYS A 1 134 ? -17.749 -5.003 35.590 1.00 92.56 134 LYS A C 1
ATOM 1014 O O . LYS A 1 134 ? -16.735 -5.146 34.913 1.00 92.56 134 LYS A O 1
ATOM 1019 N N . MET A 1 135 ? -18.920 -4.639 35.063 1.00 88.56 135 MET A N 1
ATOM 1020 C CA . MET A 1 135 ? -19.106 -4.351 33.634 1.00 88.56 135 MET A CA 1
ATOM 1021 C C . MET A 1 135 ? -18.182 -3.219 33.169 1.00 88.56 135 MET A C 1
ATOM 1023 O O . MET A 1 135 ? -17.452 -3.388 32.194 1.00 88.56 135 MET A O 1
ATOM 1027 N N . ASN A 1 136 ? -18.133 -2.106 33.910 1.00 89.88 136 ASN A N 1
ATOM 1028 C CA . ASN A 1 136 ? -17.251 -0.977 33.602 1.00 89.88 136 ASN A CA 1
ATOM 1029 C C . ASN A 1 136 ? -15.763 -1.360 33.641 1.00 89.88 136 ASN A C 1
ATOM 1031 O O . ASN A 1 136 ? -14.999 -0.947 32.770 1.00 89.88 136 ASN A O 1
ATOM 1035 N N . LEU A 1 137 ? -15.329 -2.160 34.622 1.00 93.50 137 LEU A N 1
ATOM 1036 C CA . LEU A 1 137 ? -13.948 -2.653 34.688 1.00 93.50 137 LEU A CA 1
ATOM 1037 C C . LEU A 1 137 ? -13.594 -3.534 33.481 1.00 93.50 137 LEU A C 1
ATOM 1039 O O . LEU A 1 137 ? -12.512 -3.377 32.914 1.00 93.50 137 LEU A O 1
ATOM 1043 N N . THR A 1 138 ? -14.495 -4.427 33.069 1.00 94.00 138 THR A N 1
ATOM 1044 C CA . THR A 1 138 ? -14.297 -5.301 31.904 1.00 94.00 138 THR A CA 1
ATOM 1045 C C . THR A 1 138 ? -14.265 -4.501 30.601 1.00 94.00 138 THR A C 1
ATOM 1047 O O . THR A 1 138 ? -13.318 -4.652 29.831 1.00 94.00 138 THR A O 1
ATOM 1050 N N . ALA A 1 139 ? -15.215 -3.584 30.393 1.00 88.00 139 ALA A N 1
ATOM 1051 C CA . ALA A 1 139 ? -15.245 -2.700 29.228 1.00 88.00 139 ALA A CA 1
ATOM 1052 C C . ALA A 1 139 ? -13.975 -1.836 29.130 1.00 88.00 139 ALA A C 1
ATOM 1054 O O . ALA A 1 139 ? -13.348 -1.765 28.078 1.00 88.00 139 ALA A O 1
ATOM 1055 N N . ASN A 1 140 ? -13.517 -1.256 30.246 1.00 92.94 140 ASN A N 1
ATOM 1056 C CA . ASN A 1 140 ? -12.278 -0.474 30.282 1.00 92.94 140 ASN A CA 1
ATOM 1057 C C . ASN A 1 140 ? -11.029 -1.312 29.959 1.00 92.94 140 ASN A C 1
ATOM 1059 O O . ASN A 1 140 ? -10.101 -0.797 29.337 1.00 92.94 140 ASN A O 1
ATOM 1063 N N . ARG A 1 141 ? -10.975 -2.586 30.374 1.00 94.31 141 ARG A N 1
ATOM 1064 C CA . ARG A 1 141 ? -9.878 -3.500 30.005 1.00 94.31 141 ARG A CA 1
ATOM 1065 C C . ARG A 1 141 ? -9.912 -3.838 28.518 1.00 94.31 141 ARG A C 1
ATOM 1067 O O . ARG A 1 141 ? -8.868 -3.777 27.878 1.00 94.31 141 ARG A O 1
ATOM 1074 N N . HIS A 1 142 ? -11.089 -4.146 27.978 1.00 93.19 142 HIS A N 1
ATOM 1075 C CA . HIS A 1 142 ? -11.243 -4.480 26.566 1.00 93.19 142 HIS A CA 1
ATOM 1076 C C . HIS A 1 142 ? -10.905 -3.283 25.667 1.00 93.19 142 HIS A C 1
ATOM 1078 O O . HIS A 1 142 ? -10.046 -3.410 24.801 1.00 93.19 142 HIS A O 1
ATOM 1084 N N . ASN A 1 143 ? -11.430 -2.089 25.968 1.00 93.88 143 ASN A N 1
ATOM 1085 C CA . ASN A 1 143 ? -11.087 -0.854 25.252 1.00 93.88 143 ASN A CA 1
ATOM 1086 C C . ASN A 1 143 ? -9.581 -0.550 25.304 1.00 93.88 143 ASN A C 1
ATOM 1088 O O . ASN A 1 143 ? -9.002 -0.174 24.292 1.00 93.88 143 ASN A O 1
ATOM 1092 N N . LYS A 1 144 ? -8.917 -0.749 26.453 1.00 95.69 144 LYS A N 1
ATOM 1093 C CA . LYS A 1 144 ? -7.452 -0.599 26.552 1.00 95.69 144 LYS A CA 1
ATOM 1094 C C . LYS A 1 144 ? -6.676 -1.634 25.734 1.00 95.69 144 LYS A C 1
ATOM 1096 O O . LYS A 1 144 ? -5.557 -1.340 25.335 1.00 95.69 144 LYS A O 1
ATOM 1101 N N . SER A 1 145 ? -7.232 -2.826 25.519 1.00 96.12 145 SER A N 1
ATOM 1102 C CA . SER A 1 145 ? -6.639 -3.840 24.643 1.00 96.12 145 SER A CA 1
ATOM 1103 C C . SER A 1 145 ? -6.7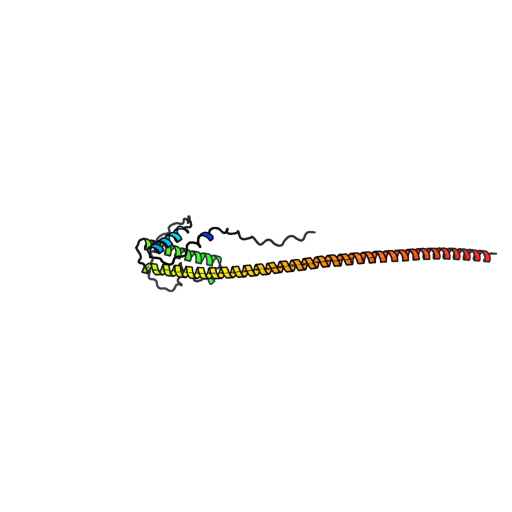85 -3.434 23.177 1.00 96.12 145 SER A C 1
ATOM 1105 O O . SER A 1 145 ? -5.787 -3.377 22.472 1.00 96.12 145 SER A O 1
ATOM 1107 N N . LEU A 1 146 ? -7.999 -3.061 22.759 1.00 96.12 146 LEU A N 1
ATOM 1108 C CA . L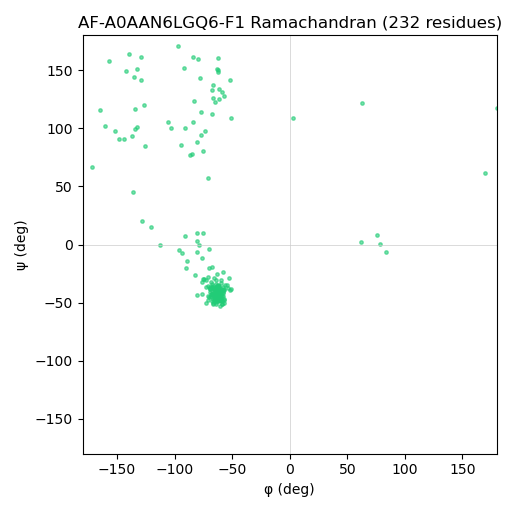EU A 1 146 ? -8.293 -2.620 21.392 1.00 96.12 146 LEU A CA 1
ATOM 1109 C C . LEU A 1 146 ? -7.484 -1.377 20.997 1.00 96.12 146 LEU A C 1
ATOM 1111 O O . LEU A 1 146 ? -6.948 -1.325 19.901 1.00 96.12 146 LEU A O 1
ATOM 1115 N N . LEU A 1 147 ? -7.330 -0.399 21.897 1.00 95.56 147 LEU A N 1
ATOM 1116 C CA . LEU A 1 147 ? -6.508 0.788 21.629 1.00 95.56 147 LEU A CA 1
ATOM 1117 C C . LEU A 1 147 ? -5.032 0.444 21.376 1.00 95.56 147 LEU A C 1
ATOM 1119 O O . LEU A 1 147 ? -4.422 1.058 20.513 1.00 95.56 147 LEU A O 1
ATOM 1123 N N . LYS A 1 148 ? -4.476 -0.547 22.086 1.00 96.50 148 LYS A N 1
ATOM 1124 C CA . LYS A 1 148 ? -3.104 -1.026 21.845 1.00 96.50 148 LYS A CA 1
ATOM 1125 C C . LYS A 1 148 ? -2.972 -1.805 20.542 1.00 96.50 148 LYS A C 1
ATOM 1127 O O . LYS A 1 148 ? -1.930 -1.751 19.904 1.00 96.50 148 LYS A O 1
ATOM 1132 N N . GLU A 1 149 ? -4.001 -2.562 20.177 1.00 96.50 149 GLU A N 1
ATOM 1133 C CA . GLU A 1 149 ? -4.037 -3.305 18.919 1.00 96.50 149 GLU A CA 1
ATOM 1134 C C . GLU A 1 149 ? -4.107 -2.349 17.720 1.00 96.50 149 GLU A C 1
ATOM 1136 O O . GLU A 1 149 ? -3.356 -2.523 16.766 1.00 96.50 149 GLU A O 1
ATOM 1141 N N . LEU A 1 150 ? -4.911 -1.285 17.818 1.00 96.12 150 LEU A N 1
ATOM 1142 C CA . LEU A 1 150 ? -4.951 -0.197 16.836 1.00 96.12 150 LEU A CA 1
ATOM 1143 C C . LEU A 1 150 ? -3.614 0.555 16.756 1.00 96.12 150 LEU A C 1
ATOM 1145 O O . LEU A 1 150 ? -3.078 0.704 15.667 1.00 96.12 150 LEU A O 1
ATOM 1149 N N . GLU A 1 151 ? -3.025 0.946 17.891 1.00 96.88 151 GLU A N 1
ATOM 1150 C CA . GLU A 1 151 ? -1.700 1.592 17.940 1.00 96.88 151 GLU A CA 1
ATOM 1151 C C . GLU A 1 151 ? -0.612 0.717 17.286 1.00 96.88 151 GLU A C 1
ATOM 1153 O O . GLU A 1 151 ? 0.234 1.212 16.544 1.00 96.88 151 GLU A O 1
ATOM 1158 N N . GLN A 1 152 ? -0.664 -0.603 17.493 1.00 96.94 152 GLN A N 1
ATOM 1159 C CA . GLN A 1 152 ? 0.256 -1.547 16.859 1.00 96.94 152 GLN A CA 1
ATOM 1160 C C . GLN A 1 152 ? 0.027 -1.682 15.342 1.00 96.94 152 GLN A C 1
ATOM 1162 O O . GLN A 1 152 ? 1.004 -1.826 14.603 1.00 96.94 152 GLN A O 1
ATOM 1167 N N . GLN A 1 153 ? -1.226 -1.627 14.881 1.00 96.38 153 GLN A N 1
ATOM 1168 C CA . GLN A 1 153 ? -1.574 -1.629 13.455 1.00 96.38 153 GLN A CA 1
ATOM 1169 C C . GLN A 1 153 ? -1.150 -0.326 12.766 1.00 96.38 153 GLN A C 1
ATOM 1171 O O . GLN A 1 153 ? -0.591 -0.384 11.674 1.00 96.38 153 GLN A O 1
ATOM 1176 N N . ASP A 1 154 ? -1.332 0.831 13.408 1.00 96.25 154 ASP A N 1
ATOM 1177 C CA . ASP A 1 154 ? -0.886 2.129 12.884 1.00 96.25 154 ASP A CA 1
ATOM 1178 C C . ASP A 1 154 ? 0.644 2.153 12.688 1.00 96.25 154 ASP A C 1
ATOM 1180 O O . ASP A 1 154 ? 1.126 2.554 11.627 1.00 96.25 154 ASP A O 1
ATOM 1184 N N . ILE A 1 155 ? 1.411 1.634 13.659 1.00 96.44 155 ILE A N 1
ATOM 1185 C CA . ILE A 1 155 ? 2.876 1.480 13.556 1.00 96.44 155 ILE A CA 1
ATOM 1186 C C . ILE A 1 155 ? 3.266 0.543 12.399 1.00 96.44 155 ILE A C 1
ATOM 1188 O O . ILE A 1 155 ? 4.230 0.810 11.677 1.00 96.44 155 ILE A O 1
ATOM 1192 N N . GLU A 1 156 ? 2.541 -0.564 12.209 1.00 96.81 156 GLU A N 1
ATOM 1193 C CA . GLU A 1 156 ? 2.809 -1.495 11.108 1.00 96.81 156 GLU A CA 1
ATOM 1194 C C . GLU A 1 156 ? 2.521 -0.852 9.742 1.00 96.81 156 GLU A C 1
ATOM 1196 O O . GLU A 1 156 ? 3.340 -0.959 8.828 1.00 96.81 156 GLU A O 1
ATOM 1201 N N . LEU A 1 157 ? 1.404 -0.129 9.615 1.00 96.19 157 LEU A N 1
ATOM 1202 C CA . LEU A 1 157 ? 1.027 0.597 8.401 1.00 96.19 157 LEU A CA 1
ATOM 1203 C C . LEU A 1 157 ? 2.033 1.703 8.053 1.00 96.19 157 LEU A C 1
ATOM 1205 O O . LEU A 1 157 ? 2.393 1.847 6.882 1.00 96.19 157 LEU A O 1
ATOM 1209 N N . GLU A 1 158 ? 2.538 2.446 9.042 1.00 96.56 158 GLU A N 1
ATOM 1210 C CA . GLU A 1 158 ? 3.598 3.436 8.824 1.00 96.56 158 GLU A CA 1
ATOM 1211 C C . GLU A 1 158 ? 4.887 2.765 8.314 1.00 96.56 158 GLU A C 1
ATOM 1213 O O . GLU A 1 158 ? 5.470 3.201 7.317 1.00 96.56 158 GLU A O 1
ATOM 1218 N N . GLY A 1 159 ? 5.292 1.648 8.930 1.00 96.69 159 GLY A N 1
ATOM 1219 C CA . GLY A 1 159 ? 6.453 0.864 8.500 1.00 96.69 159 GLY A CA 1
ATOM 1220 C C . GLY A 1 159 ? 6.321 0.312 7.074 1.00 96.69 159 GLY A C 1
ATOM 1221 O O . GLY A 1 159 ? 7.277 0.381 6.293 1.00 96.69 159 GLY A O 1
ATOM 1222 N N . GLN A 1 160 ? 5.133 -0.178 6.703 1.00 96.88 160 GLN A N 1
ATOM 1223 C CA . GLN A 1 160 ? 4.820 -0.614 5.338 1.00 96.88 160 GLN A CA 1
ATOM 1224 C C . GLN A 1 160 ? 4.867 0.561 4.346 1.00 96.88 160 GLN A C 1
ATOM 1226 O O . GLN A 1 160 ? 5.459 0.426 3.273 1.00 96.88 160 GLN A O 1
ATOM 1231 N N . GLY A 1 161 ? 4.333 1.731 4.713 1.00 96.38 161 GLY A N 1
ATOM 1232 C CA . GLY A 1 161 ? 4.412 2.955 3.907 1.00 96.38 161 GLY A CA 1
ATOM 1233 C C . GLY A 1 161 ? 5.857 3.357 3.595 1.00 96.38 161 GLY A C 1
ATOM 1234 O O . GLY A 1 161 ? 6.224 3.498 2.427 1.00 96.38 161 GLY A O 1
ATOM 1235 N N . GLN A 1 162 ? 6.712 3.415 4.620 1.00 96.88 162 GLN A N 1
ATOM 1236 C CA . GLN A 1 162 ? 8.146 3.701 4.472 1.00 96.88 162 GLN A CA 1
ATOM 1237 C C . GLN A 1 162 ? 8.898 2.634 3.652 1.00 96.88 162 GLN A C 1
ATOM 1239 O O . GLN A 1 162 ? 9.964 2.906 3.094 1.00 96.88 162 GLN A O 1
ATOM 1244 N N . GLN A 1 163 ? 8.416 1.387 3.604 1.00 96.44 163 GLN A N 1
ATOM 1245 C CA . GLN A 1 163 ? 8.988 0.351 2.737 1.00 96.44 163 GLN A CA 1
ATOM 1246 C C . GLN A 1 163 ? 8.572 0.550 1.273 1.00 96.44 163 GLN A C 1
ATOM 1248 O O . GLN A 1 163 ? 9.416 0.429 0.385 1.00 96.44 163 GLN A O 1
ATOM 1253 N N . ILE A 1 164 ? 7.303 0.880 1.018 1.00 97.06 164 ILE A N 1
ATOM 1254 C CA . ILE A 1 164 ? 6.780 1.163 -0.327 1.00 97.06 164 ILE A CA 1
ATOM 1255 C C . ILE A 1 164 ? 7.498 2.370 -0.944 1.00 97.06 164 ILE A C 1
ATOM 1257 O O . ILE A 1 164 ? 7.933 2.288 -2.090 1.00 97.06 164 ILE A O 1
ATOM 1261 N N . GLU A 1 165 ? 7.694 3.444 -0.177 1.00 97.69 165 GLU A N 1
ATOM 1262 C CA . GLU A 1 165 ? 8.423 4.642 -0.615 1.00 97.69 165 GLU A CA 1
ATOM 1263 C C . GLU A 1 165 ? 9.869 4.316 -1.029 1.00 97.69 165 GLU A C 1
ATOM 1265 O O . GLU A 1 165 ? 10.287 4.633 -2.144 1.00 97.69 165 GLU A O 1
ATOM 1270 N N . ARG A 1 166 ? 10.607 3.564 -0.198 1.00 97.06 166 ARG A N 1
ATOM 1271 C CA . ARG A 1 166 ? 11.972 3.110 -0.528 1.00 97.06 166 ARG A CA 1
ATOM 1272 C C . ARG A 1 166 ? 12.026 2.236 -1.784 1.00 97.06 166 ARG A C 1
ATOM 1274 O O . ARG A 1 166 ? 12.936 2.398 -2.594 1.00 97.06 166 ARG A O 1
ATOM 1281 N N . MET A 1 167 ? 11.060 1.334 -1.974 1.00 96.94 167 MET A N 1
ATOM 1282 C CA . MET A 1 167 ? 10.981 0.523 -3.197 1.00 96.94 167 MET A CA 1
ATOM 1283 C C . MET A 1 167 ? 10.672 1.377 -4.434 1.00 96.94 167 MET A C 1
ATOM 1285 O O . MET A 1 167 ? 11.243 1.125 -5.493 1.00 96.94 167 MET A O 1
ATOM 1289 N N . ALA A 1 168 ? 9.819 2.398 -4.311 1.00 97.50 168 ALA A N 1
ATOM 1290 C CA . ALA A 1 168 ? 9.527 3.325 -5.401 1.00 97.50 168 ALA A CA 1
ATOM 1291 C C . ALA A 1 168 ? 10.779 4.116 -5.821 1.00 97.50 168 ALA A C 1
ATOM 1293 O O . ALA A 1 168 ? 11.082 4.179 -7.012 1.00 97.50 168 ALA A O 1
ATOM 1294 N N . GLU A 1 169 ? 11.564 4.626 -4.864 1.00 97.81 169 GLU A N 1
ATOM 1295 C CA . GLU A 1 169 ? 12.845 5.277 -5.167 1.00 97.81 169 GLU A CA 1
ATOM 1296 C C . GLU A 1 169 ? 13.850 4.339 -5.861 1.00 97.81 169 GLU A C 1
ATOM 1298 O O . GLU A 1 169 ? 14.596 4.767 -6.744 1.00 97.81 169 GLU A O 1
ATOM 1303 N N . GLU A 1 170 ? 13.940 3.073 -5.437 1.00 97.38 170 GLU A N 1
ATOM 1304 C CA . GLU A 1 170 ? 14.836 2.097 -6.070 1.00 97.38 170 GLU A CA 1
ATOM 1305 C C . GLU A 1 170 ? 14.417 1.770 -7.506 1.00 97.38 170 GLU A C 1
ATOM 1307 O O . GLU A 1 170 ? 15.284 1.632 -8.373 1.00 97.38 170 GLU A O 1
ATOM 1312 N N . LEU A 1 171 ? 13.111 1.669 -7.769 1.00 97.38 171 LEU A N 1
ATOM 1313 C CA . LEU A 1 171 ? 12.580 1.488 -9.119 1.00 97.38 171 LEU A CA 1
ATOM 1314 C C . LEU A 1 171 ? 12.879 2.711 -9.993 1.00 97.38 171 LEU A C 1
ATOM 1316 O O . LEU A 1 171 ? 13.451 2.553 -11.065 1.00 97.38 171 LEU A O 1
ATOM 1320 N N . GLU A 1 172 ? 12.644 3.929 -9.504 1.00 97.94 172 GLU A N 1
ATOM 1321 C CA . GLU A 1 172 ? 12.936 5.160 -10.252 1.00 97.94 172 GLU A CA 1
ATOM 1322 C C . GLU A 1 172 ? 14.439 5.321 -10.577 1.00 97.94 172 GLU A C 1
ATOM 1324 O O . GLU A 1 172 ? 14.817 5.826 -11.639 1.00 97.94 172 GLU A O 1
ATOM 1329 N N . LYS A 1 173 ? 15.329 4.870 -9.680 1.00 97.81 173 LYS A N 1
ATOM 1330 C CA . LYS A 1 173 ? 16.783 4.818 -9.928 1.00 97.81 173 LYS A CA 1
ATOM 1331 C C . LYS A 1 173 ? 17.140 3.764 -10.985 1.00 97.81 173 LYS A C 1
ATOM 1333 O O . LYS A 1 173 ? 18.026 4.005 -11.805 1.00 97.81 173 LYS A O 1
ATOM 1338 N N . ARG A 1 174 ? 16.461 2.610 -10.986 1.00 97.25 174 ARG A N 1
ATOM 1339 C CA . ARG A 1 174 ? 16.642 1.543 -11.987 1.00 97.25 174 ARG A CA 1
ATOM 1340 C C . ARG A 1 174 ? 16.141 1.951 -13.366 1.00 97.25 174 ARG A C 1
ATOM 1342 O O . ARG A 1 174 ? 16.868 1.742 -14.332 1.00 97.25 174 ARG A O 1
ATOM 1349 N N . ASP A 1 175 ? 14.967 2.564 -13.452 1.00 97.69 175 ASP A N 1
ATOM 1350 C CA . ASP A 1 175 ? 14.372 3.002 -14.716 1.00 97.69 175 ASP A CA 1
ATOM 1351 C C . ASP A 1 175 ? 15.259 4.052 -15.396 1.00 97.69 175 ASP A C 1
ATOM 1353 O O . ASP A 1 175 ? 15.623 3.887 -16.559 1.00 97.69 175 ASP A O 1
ATOM 1357 N N . ARG A 1 176 ? 15.752 5.049 -14.644 1.00 97.75 176 ARG A N 1
ATOM 1358 C CA . ARG A 1 176 ? 16.741 6.021 -15.151 1.00 97.75 176 ARG A CA 1
ATOM 1359 C C . ARG A 1 176 ? 18.025 5.366 -15.667 1.00 97.75 176 ARG A C 1
ATOM 1361 O O . ARG A 1 176 ? 18.569 5.795 -16.682 1.00 97.75 176 ARG A O 1
ATOM 1368 N N . HIS A 1 177 ? 18.518 4.326 -14.993 1.00 97.38 177 HIS A N 1
ATOM 1369 C CA . HIS A 1 177 ? 19.697 3.592 -15.457 1.00 97.38 177 HIS A CA 1
ATOM 1370 C C . HIS A 1 177 ? 19.413 2.785 -16.736 1.00 97.38 177 HIS A C 1
ATOM 1372 O O . HIS A 1 177 ? 20.254 2.746 -17.634 1.00 97.38 177 HIS A O 1
ATOM 1378 N N . LEU A 1 178 ? 18.225 2.182 -16.856 1.00 97.38 178 LEU A N 1
ATOM 1379 C CA . LEU A 1 178 ? 17.797 1.488 -18.073 1.00 97.38 178 LEU A CA 1
ATOM 1380 C C . LEU A 1 178 ? 17.662 2.456 -19.255 1.00 97.38 178 LEU A C 1
ATOM 1382 O O . LEU A 1 178 ? 18.180 2.153 -20.327 1.00 97.38 178 LEU A O 1
ATOM 1386 N N . GLU A 1 179 ? 17.060 3.634 -19.062 1.00 97.75 179 GLU A N 1
ATOM 1387 C CA . GLU A 1 179 ? 16.986 4.680 -20.094 1.00 97.75 179 GLU A CA 1
ATOM 1388 C C . GLU A 1 179 ? 18.377 5.110 -20.585 1.00 97.75 179 GLU A C 1
ATOM 1390 O O . GLU A 1 179 ? 18.594 5.263 -21.793 1.00 97.75 179 GLU A O 1
ATOM 1395 N N . GLU A 1 180 ? 19.345 5.263 -19.674 1.00 97.62 180 GLU A N 1
ATOM 1396 C CA . GLU A 1 180 ? 20.725 5.592 -20.034 1.00 97.62 180 GLU A CA 1
ATOM 1397 C C . GLU A 1 180 ? 21.375 4.472 -20.864 1.00 97.62 180 GLU A C 1
ATOM 1399 O O . GLU A 1 180 ? 21.922 4.736 -21.939 1.00 97.62 180 GLU A O 1
ATOM 1404 N N . VAL A 1 181 ? 21.280 3.218 -20.409 1.00 97.69 181 VAL A N 1
ATOM 1405 C CA . VAL A 1 181 ? 21.850 2.048 -21.100 1.00 97.69 181 VAL A CA 1
ATOM 1406 C C . VAL A 1 181 ? 21.201 1.840 -22.474 1.00 97.69 181 VAL A C 1
ATOM 1408 O O . VAL A 1 181 ? 21.906 1.603 -23.458 1.00 97.69 181 VAL A O 1
ATOM 1411 N N . GLU A 1 182 ? 19.880 1.996 -22.592 1.00 96.88 182 GLU A N 1
ATOM 1412 C CA . GLU A 1 182 ? 19.183 1.963 -23.881 1.00 96.88 182 GLU A CA 1
ATOM 1413 C C . GLU A 1 182 ? 19.626 3.101 -24.808 1.00 96.88 182 GLU A C 1
ATOM 1415 O O . GLU A 1 182 ? 19.822 2.883 -26.009 1.00 96.88 182 GLU A O 1
ATOM 1420 N N . GLY A 1 183 ? 19.809 4.312 -24.275 1.00 97.44 183 GLY A N 1
ATOM 1421 C CA . GLY A 1 183 ? 20.310 5.467 -25.019 1.00 97.44 183 GLY A CA 1
ATOM 1422 C C . GLY A 1 183 ? 21.721 5.239 -25.566 1.00 97.44 183 GLY A C 1
ATOM 1423 O O . GLY A 1 183 ? 21.978 5.477 -26.755 1.00 97.44 183 GLY A O 1
ATOM 1424 N N . GLN A 1 184 ? 22.619 4.709 -24.731 1.00 96.88 184 GLN A N 1
ATOM 1425 C CA . GLN A 1 184 ? 23.974 4.314 -25.119 1.00 96.88 184 GLN A CA 1
ATOM 1426 C C . GLN A 1 184 ? 23.934 3.233 -26.212 1.00 96.88 184 GLN A C 1
ATOM 1428 O O . GLN A 1 184 ? 24.479 3.444 -27.299 1.00 96.88 184 GLN A O 1
ATOM 1433 N N . HIS A 1 185 ? 23.206 2.134 -25.992 1.00 97.25 185 HIS A N 1
ATOM 1434 C CA . HIS A 1 185 ? 23.100 1.030 -26.949 1.00 97.25 185 HIS A CA 1
ATOM 1435 C C . HIS A 1 185 ? 22.508 1.473 -28.301 1.00 97.25 185 HIS A C 1
ATOM 1437 O O . HIS A 1 185 ? 23.007 1.107 -29.369 1.00 97.25 185 HIS A O 1
ATOM 1443 N N . ARG A 1 186 ? 21.487 2.342 -28.284 1.00 97.50 186 ARG A N 1
ATOM 1444 C CA . ARG A 1 186 ? 20.892 2.937 -29.492 1.00 97.50 186 ARG A CA 1
ATOM 1445 C C . ARG A 1 186 ? 21.910 3.782 -30.267 1.00 97.50 186 ARG A C 1
ATOM 1447 O O . ARG A 1 186 ? 21.954 3.699 -31.497 1.00 97.50 186 ARG A O 1
ATOM 1454 N N . SER A 1 187 ? 22.748 4.554 -29.570 1.00 97.44 187 SER A N 1
ATOM 1455 C CA . SER A 1 187 ? 23.839 5.341 -30.168 1.00 97.44 187 SER A CA 1
ATOM 1456 C C . SER A 1 187 ? 24.913 4.446 -30.799 1.00 97.44 187 SER A C 1
ATOM 1458 O O . SER A 1 187 ? 25.346 4.687 -31.930 1.00 97.44 187 SER A O 1
ATOM 1460 N N . GLU A 1 188 ? 25.318 3.374 -30.117 1.00 97.50 188 GLU A N 1
ATOM 1461 C CA . GLU A 1 188 ? 26.278 2.398 -30.644 1.00 97.50 188 GLU A CA 1
ATOM 1462 C C . GLU A 1 188 ? 25.753 1.677 -31.886 1.00 97.50 188 GLU A C 1
ATOM 1464 O O . GLU A 1 188 ? 26.452 1.616 -32.901 1.00 97.50 188 GLU A O 1
ATOM 1469 N N . MET A 1 189 ? 24.498 1.225 -31.864 1.00 97.31 189 MET A N 1
ATOM 1470 C CA . MET A 1 189 ? 23.859 0.598 -33.021 1.00 97.31 189 MET A CA 1
ATOM 1471 C C . MET A 1 189 ? 23.745 1.545 -34.222 1.00 97.31 189 MET A C 1
ATOM 1473 O O . MET A 1 189 ? 23.943 1.114 -35.361 1.00 97.31 189 MET A O 1
ATOM 1477 N N . GLN A 1 190 ? 23.500 2.842 -34.006 1.00 97.31 190 GLN A N 1
ATOM 1478 C CA . GLN A 1 190 ? 23.548 3.838 -35.083 1.00 97.31 190 GLN A CA 1
ATOM 1479 C C . GLN A 1 190 ? 24.964 4.001 -35.658 1.00 97.31 190 GLN A C 1
ATOM 1481 O O . GLN A 1 190 ? 25.126 3.987 -36.882 1.00 97.31 190 GLN A O 1
ATOM 1486 N N . LYS A 1 191 ? 25.999 4.083 -34.809 1.00 97.50 191 LYS A N 1
ATOM 1487 C CA . LYS A 1 191 ? 27.410 4.150 -35.243 1.00 97.50 191 LYS A CA 1
ATOM 1488 C C . LYS A 1 191 ? 27.819 2.900 -36.030 1.00 97.50 191 LYS A C 1
ATOM 1490 O O . LYS A 1 191 ? 28.459 3.017 -37.076 1.00 97.50 191 LYS A O 1
ATOM 1495 N N . LEU A 1 192 ? 27.428 1.711 -35.567 1.00 97.88 192 LEU A N 1
ATOM 1496 C CA . LEU A 1 192 ? 27.699 0.443 -36.245 1.00 97.88 192 LEU A CA 1
ATOM 1497 C C . LEU A 1 192 ? 26.992 0.370 -37.605 1.00 97.88 192 LEU A C 1
ATOM 1499 O O . LEU A 1 192 ? 27.624 0.030 -38.608 1.00 97.88 192 LEU A O 1
ATOM 1503 N N . LYS A 1 193 ? 25.714 0.763 -37.671 1.00 97.69 193 LYS A N 1
ATOM 1504 C CA . LYS A 1 193 ? 24.947 0.840 -38.924 1.00 97.69 193 LYS A CA 1
ATOM 1505 C C . LYS A 1 193 ? 25.583 1.812 -39.922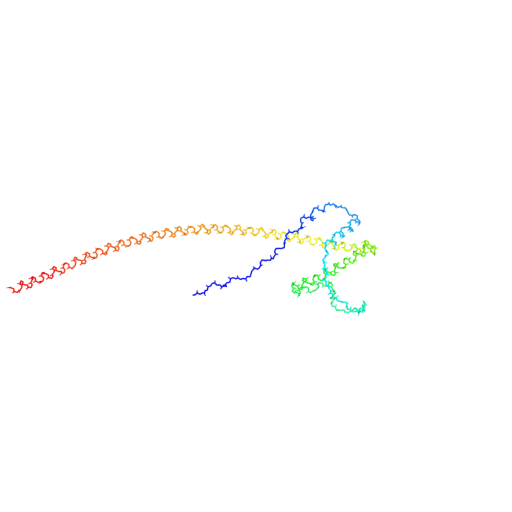 1.00 97.69 193 LYS A C 1
ATOM 1507 O O . LYS A 1 193 ? 25.702 1.475 -41.096 1.00 97.69 193 LYS A O 1
ATOM 1512 N N . ALA A 1 194 ? 26.052 2.977 -39.469 1.00 97.44 194 ALA A N 1
ATOM 1513 C CA . ALA A 1 194 ? 26.754 3.939 -40.318 1.00 97.44 194 ALA A CA 1
ATOM 1514 C C . ALA A 1 194 ? 28.067 3.366 -40.890 1.00 97.44 194 ALA A C 1
ATOM 1516 O O . ALA A 1 194 ? 28.293 3.445 -42.097 1.00 97.44 194 ALA A O 1
ATOM 1517 N N . ARG A 1 195 ? 28.895 2.715 -40.056 1.00 97.50 195 ARG A N 1
ATOM 1518 C CA . ARG A 1 195 ? 30.134 2.033 -40.492 1.00 97.50 195 ARG A CA 1
ATOM 1519 C C . ARG A 1 195 ? 29.859 0.898 -41.486 1.00 97.50 195 ARG A C 1
ATOM 1521 O O . ARG A 1 195 ? 30.551 0.769 -42.495 1.00 97.50 195 ARG A O 1
ATOM 1528 N N . THR A 1 196 ? 28.826 0.100 -41.228 1.00 97.56 196 THR A N 1
ATOM 1529 C CA . THR A 1 196 ? 28.412 -1.006 -42.106 1.00 97.56 196 THR A CA 1
ATOM 1530 C C . THR A 1 196 ? 27.923 -0.479 -43.458 1.00 97.56 196 THR A C 1
ATOM 1532 O O . THR A 1 196 ? 28.341 -0.969 -44.500 1.00 97.56 196 THR A O 1
ATOM 1535 N N . ASN A 1 197 ? 27.121 0.588 -43.470 1.00 97.50 197 ASN A N 1
ATOM 1536 C CA . ASN A 1 197 ? 26.677 1.222 -44.713 1.00 97.50 197 ASN A CA 1
ATOM 1537 C C . ASN A 1 197 ? 27.843 1.826 -45.516 1.00 97.50 197 ASN A C 1
ATOM 1539 O O . ASN A 1 197 ? 27.861 1.701 -46.739 1.00 97.50 197 ASN A O 1
ATOM 1543 N N . ALA A 1 198 ? 28.828 2.440 -44.849 1.00 97.31 198 ALA A N 1
ATOM 1544 C CA . ALA A 1 198 ? 30.021 2.976 -45.507 1.00 97.31 198 ALA A CA 1
ATOM 1545 C C . ALA A 1 198 ? 30.852 1.867 -46.177 1.00 97.31 198 ALA A C 1
ATOM 1547 O O . ALA A 1 198 ? 31.163 1.962 -47.362 1.00 97.31 198 ALA A O 1
ATOM 1548 N N . THR A 1 199 ? 31.132 0.773 -45.459 1.00 97.56 199 THR A N 1
ATOM 1549 C CA . THR A 1 199 ? 31.879 -0.374 -46.011 1.00 97.56 199 THR A CA 1
ATOM 1550 C C . THR A 1 199 ? 31.125 -1.086 -47.140 1.00 97.56 199 THR A C 1
ATOM 1552 O O . THR A 1 199 ? 31.742 -1.443 -48.142 1.00 97.56 199 THR A O 1
ATOM 1555 N N . ILE A 1 200 ? 29.795 -1.218 -47.055 1.00 97.69 200 ILE A N 1
ATOM 1556 C CA . I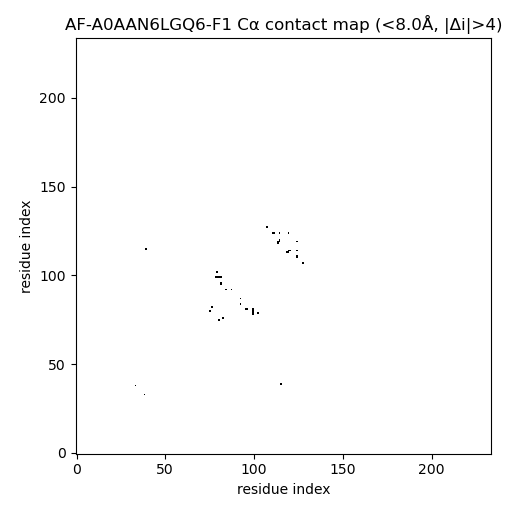LE A 1 200 ? 28.958 -1.698 -48.171 1.00 97.69 200 ILE A CA 1
ATOM 1557 C C . ILE A 1 200 ? 29.089 -0.772 -49.392 1.00 97.69 200 ILE A C 1
ATOM 1559 O O . ILE A 1 200 ? 29.255 -1.259 -50.511 1.00 97.69 200 ILE A O 1
ATOM 1563 N N . GLY A 1 201 ? 29.058 0.550 -49.191 1.00 97.50 201 GLY A N 1
ATOM 1564 C CA . GLY A 1 201 ? 29.248 1.538 -50.257 1.00 97.50 201 GLY A CA 1
ATOM 1565 C C . GLY A 1 201 ? 30.616 1.425 -50.937 1.00 97.50 201 GLY A C 1
ATOM 1566 O O . GLY A 1 201 ? 30.692 1.381 -52.165 1.00 97.50 201 GLY A O 1
ATOM 1567 N N . GLU A 1 202 ? 31.691 1.299 -50.155 1.00 97.12 202 GLU A N 1
ATOM 1568 C CA . GLU A 1 202 ? 33.044 1.078 -50.677 1.00 97.12 202 GLU A CA 1
ATOM 1569 C C . GLU A 1 202 ? 33.164 -0.226 -51.471 1.00 97.12 202 GLU A C 1
ATOM 1571 O O . GLU A 1 202 ? 33.720 -0.227 -52.571 1.00 97.12 202 GLU A O 1
ATOM 1576 N N . LEU A 1 203 ? 32.642 -1.336 -50.936 1.00 97.44 203 LEU A N 1
ATOM 1577 C CA . LEU A 1 203 ? 32.670 -2.639 -51.602 1.00 97.44 203 LEU A CA 1
ATOM 1578 C C . LEU A 1 203 ? 31.885 -2.608 -52.917 1.00 97.44 203 LEU A C 1
ATOM 1580 O O . LEU A 1 203 ? 32.395 -3.085 -53.931 1.00 97.44 203 LEU A O 1
ATOM 1584 N N . LYS A 1 204 ? 30.705 -1.975 -52.939 1.00 97.19 204 LYS A N 1
ATOM 1585 C CA . LYS A 1 204 ? 29.916 -1.779 -54.164 1.00 97.19 204 LYS A CA 1
ATOM 1586 C C . LYS A 1 204 ? 30.688 -0.956 -55.197 1.00 97.19 204 LYS A C 1
ATOM 1588 O O . LYS A 1 204 ? 30.834 -1.391 -56.334 1.00 97.19 204 LYS A O 1
ATOM 1593 N N . GLY A 1 205 ? 31.279 0.168 -54.787 1.00 97.00 205 GLY A N 1
ATOM 1594 C CA . GLY A 1 205 ? 32.094 1.013 -55.665 1.00 97.00 205 GLY A CA 1
ATOM 1595 C C . GLY A 1 205 ? 33.410 0.368 -56.130 1.00 97.00 205 GLY A C 1
ATOM 1596 O O . GLY A 1 205 ? 33.997 0.821 -57.112 1.00 97.00 205 GLY A O 1
ATOM 1597 N N . ARG A 1 206 ? 33.913 -0.675 -55.453 1.00 96.75 206 ARG A N 1
ATOM 1598 C CA . ARG A 1 206 ? 35.011 -1.528 -55.955 1.00 96.75 206 ARG A CA 1
ATOM 1599 C C . ARG A 1 206 ? 34.498 -2.573 -56.948 1.00 96.75 206 ARG A C 1
ATOM 1601 O O . ARG A 1 206 ? 35.115 -2.746 -57.994 1.00 96.75 206 ARG A O 1
ATOM 1608 N N . ALA A 1 207 ? 33.369 -3.220 -56.658 1.00 96.75 207 ALA A N 1
ATOM 1609 C CA . ALA A 1 207 ? 32.746 -4.196 -57.552 1.00 96.75 207 ALA A CA 1
ATOM 1610 C C . ALA A 1 207 ? 32.355 -3.571 -58.904 1.00 96.75 207 ALA A C 1
ATOM 1612 O O . ALA A 1 207 ? 32.693 -4.122 -59.945 1.00 96.75 207 ALA A O 1
ATOM 1613 N N . GLU A 1 208 ? 31.747 -2.380 -58.899 1.00 96.94 208 GLU A N 1
ATOM 1614 C CA . GLU A 1 208 ? 31.379 -1.638 -60.116 1.00 96.94 208 GLU A CA 1
ATOM 1615 C C . GLU A 1 208 ? 32.603 -1.292 -60.990 1.00 96.94 208 GLU A C 1
ATOM 1617 O O . GLU A 1 208 ? 32.536 -1.399 -62.216 1.00 96.94 208 GLU A O 1
ATOM 1622 N N . ARG A 1 209 ? 33.747 -0.948 -60.375 1.00 96.94 209 ARG A N 1
ATOM 1623 C CA . ARG A 1 209 ? 35.019 -0.714 -61.087 1.00 96.94 209 ARG A CA 1
ATOM 1624 C C . ARG A 1 209 ? 35.583 -1.994 -61.704 1.00 96.94 209 ARG A C 1
ATOM 1626 O O . ARG A 1 209 ? 35.875 -2.006 -62.895 1.00 96.94 209 ARG A O 1
ATOM 1633 N N . LEU A 1 210 ? 35.652 -3.080 -60.933 1.00 96.88 210 LEU A N 1
ATOM 1634 C CA . LEU A 1 210 ? 36.105 -4.386 -61.428 1.00 96.88 210 LEU A CA 1
ATOM 1635 C C . LEU A 1 210 ? 35.196 -4.923 -62.547 1.00 96.88 210 LEU A C 1
ATOM 1637 O O . LEU A 1 210 ? 35.677 -5.516 -63.510 1.00 96.88 210 LEU A O 1
ATOM 1641 N N . GLU A 1 211 ? 33.884 -4.685 -62.472 1.00 96.19 211 GLU A N 1
ATOM 1642 C CA . GLU A 1 211 ? 32.963 -4.998 -63.566 1.00 96.19 211 GLU A CA 1
ATOM 1643 C C . GLU A 1 211 ? 33.243 -4.179 -64.831 1.00 96.19 211 GLU A C 1
ATOM 1645 O O . GLU A 1 211 ? 33.153 -4.727 -65.932 1.00 96.19 211 GLU A O 1
ATOM 1650 N N . ALA A 1 212 ? 33.570 -2.890 -64.703 1.00 96.06 212 ALA A N 1
ATOM 1651 C CA . ALA A 1 212 ? 33.924 -2.042 -65.838 1.00 96.06 212 ALA A CA 1
ATOM 1652 C C . ALA A 1 212 ? 35.229 -2.513 -66.505 1.00 96.06 212 ALA A C 1
ATOM 1654 O O . ALA A 1 212 ? 35.237 -2.745 -67.715 1.00 96.06 212 ALA A O 1
ATOM 1655 N N . GLU A 1 213 ? 36.279 -2.770 -65.719 1.00 96.38 213 GLU A N 1
ATOM 1656 C CA . GLU A 1 213 ? 37.557 -3.325 -66.192 1.00 96.38 213 GLU A CA 1
ATOM 1657 C C . GLU A 1 213 ? 37.360 -4.679 -66.899 1.00 96.38 213 GLU A C 1
ATOM 1659 O O . GLU A 1 213 ? 37.855 -4.897 -68.007 1.00 96.38 213 GLU A O 1
ATOM 1664 N N . LEU A 1 214 ? 36.551 -5.582 -66.329 1.00 95.75 214 LEU A N 1
ATOM 1665 C CA . LEU A 1 214 ? 36.217 -6.865 -66.960 1.00 95.75 214 LEU A CA 1
ATOM 1666 C C . LEU A 1 214 ? 35.427 -6.704 -68.267 1.00 95.75 214 LEU A C 1
ATOM 1668 O O . LEU A 1 214 ? 35.594 -7.516 -69.181 1.00 95.75 214 LEU A O 1
ATOM 1672 N N . ARG A 1 215 ? 34.554 -5.694 -68.385 1.00 95.12 215 ARG A N 1
ATOM 1673 C CA . ARG A 1 215 ? 33.855 -5.386 -69.646 1.00 95.12 215 ARG A CA 1
ATOM 1674 C C . ARG A 1 215 ? 34.839 -4.873 -70.695 1.00 95.12 215 ARG A C 1
ATOM 1676 O O . ARG A 1 215 ? 34.767 -5.334 -71.834 1.00 95.12 215 ARG A O 1
ATOM 1683 N N . GLU A 1 216 ? 35.768 -3.998 -70.318 1.00 95.44 216 GLU A N 1
ATOM 1684 C CA . GLU A 1 216 ? 36.788 -3.465 -71.222 1.00 95.44 216 GLU A CA 1
ATOM 1685 C C . GLU A 1 216 ? 37.732 -4.569 -71.722 1.00 95.44 216 GLU A C 1
ATOM 1687 O O . GLU A 1 216 ? 37.847 -4.774 -72.930 1.00 95.44 216 GLU A O 1
ATOM 1692 N N . LEU A 1 217 ? 38.308 -5.378 -70.826 1.00 95.00 217 LEU A N 1
ATOM 1693 C CA . LEU A 1 217 ? 39.179 -6.504 -71.193 1.00 95.00 217 LEU A CA 1
ATOM 1694 C C . LEU A 1 217 ? 38.473 -7.514 -72.117 1.00 95.00 217 LEU A C 1
ATOM 1696 O O . LEU A 1 217 ? 39.075 -8.039 -73.057 1.00 95.00 217 LEU A O 1
ATOM 1700 N N . ARG A 1 218 ? 37.170 -7.761 -71.913 1.00 94.19 218 ARG A N 1
ATOM 1701 C CA . ARG A 1 218 ? 36.356 -8.594 -72.821 1.00 94.19 218 ARG A CA 1
ATOM 1702 C C . ARG A 1 218 ? 36.176 -7.956 -74.203 1.00 94.19 218 ARG A C 1
ATOM 1704 O O . ARG A 1 218 ? 36.146 -8.688 -75.192 1.00 94.19 218 ARG A O 1
ATOM 1711 N N . GLN A 1 219 ? 36.054 -6.631 -74.297 1.00 94.19 219 GLN A N 1
ATOM 1712 C CA . GLN A 1 219 ? 36.000 -5.917 -75.579 1.00 94.19 219 GLN A CA 1
ATOM 1713 C C . GLN A 1 219 ? 37.362 -5.934 -76.286 1.00 94.19 219 GLN A C 1
ATOM 1715 O O . GLN A 1 219 ? 37.419 -6.279 -77.467 1.00 94.19 219 GLN A O 1
ATOM 1720 N N . GLN A 1 220 ? 38.454 -5.662 -75.563 1.00 92.88 220 GLN A N 1
ATOM 1721 C CA . GLN A 1 220 ? 39.822 -5.732 -76.084 1.00 92.88 220 GLN A CA 1
ATOM 1722 C C . GLN A 1 220 ? 40.138 -7.133 -76.636 1.00 92.88 220 GLN A C 1
ATOM 1724 O O . GLN A 1 220 ? 40.566 -7.259 -77.784 1.00 92.88 220 GLN A O 1
ATOM 1729 N N . LYS A 1 221 ? 39.826 -8.202 -75.883 1.00 93.75 221 LYS A N 1
ATOM 1730 C CA . LYS A 1 221 ? 39.994 -9.591 -76.344 1.00 93.75 221 LYS A CA 1
ATOM 1731 C C . LYS A 1 221 ? 39.232 -9.871 -77.646 1.00 93.75 221 LYS A C 1
ATOM 1733 O O . LYS A 1 221 ? 39.813 -10.416 -78.580 1.00 93.75 221 LYS A O 1
ATOM 1738 N N . ARG A 1 222 ? 37.962 -9.456 -77.746 1.00 90.31 222 ARG A N 1
ATOM 1739 C CA . ARG A 1 222 ? 37.167 -9.602 -78.984 1.00 90.31 222 ARG A CA 1
ATOM 1740 C C . ARG A 1 222 ? 37.779 -8.836 -80.160 1.00 90.31 222 ARG A C 1
ATOM 1742 O O . ARG A 1 222 ? 37.766 -9.338 -81.280 1.00 90.31 222 ARG A O 1
ATOM 1749 N N . ALA A 1 223 ? 38.322 -7.641 -79.927 1.00 87.25 223 ALA A N 1
ATOM 1750 C CA . ALA A 1 223 ? 38.976 -6.852 -80.969 1.00 87.25 223 ALA A CA 1
ATOM 1751 C C . ALA A 1 223 ? 40.257 -7.528 -81.495 1.00 87.25 223 ALA A C 1
ATOM 1753 O O . ALA A 1 223 ? 40.504 -7.498 -82.702 1.00 87.25 223 ALA A O 1
ATOM 1754 N N . ILE A 1 224 ? 41.033 -8.176 -80.618 1.00 89.94 224 ILE A N 1
ATOM 1755 C CA . ILE A 1 224 ? 42.205 -8.984 -80.994 1.00 89.94 224 ILE A CA 1
ATOM 1756 C C . ILE A 1 224 ? 41.767 -10.218 -81.796 1.00 89.94 224 ILE A C 1
ATOM 1758 O O . ILE A 1 224 ? 42.221 -10.390 -82.921 1.00 89.94 224 ILE A O 1
ATOM 1762 N N . GLU A 1 225 ? 40.795 -10.998 -81.307 1.00 86.56 225 GLU A N 1
ATOM 1763 C CA . GLU A 1 225 ? 40.273 -12.177 -82.024 1.00 86.56 225 GLU A CA 1
ATOM 1764 C C . GLU A 1 225 ? 39.751 -11.840 -83.437 1.00 86.56 225 GLU A C 1
ATOM 1766 O O . GLU A 1 225 ? 39.896 -12.637 -84.366 1.00 86.56 225 GLU A O 1
ATOM 1771 N N . VAL A 1 226 ? 39.161 -10.654 -83.632 1.00 86.00 226 VAL A N 1
ATOM 1772 C CA . VAL A 1 226 ? 38.735 -10.168 -84.957 1.00 86.00 226 VAL A CA 1
ATOM 1773 C C . VAL A 1 226 ? 39.924 -9.760 -85.836 1.00 86.00 226 VAL A C 1
ATOM 1775 O O . VAL A 1 226 ? 39.881 -10.000 -87.045 1.00 86.00 226 VAL A O 1
ATOM 1778 N N . ARG A 1 227 ? 40.989 -9.170 -85.273 1.00 77.75 227 ARG A N 1
ATOM 1779 C CA . ARG A 1 227 ? 42.225 -8.860 -86.016 1.00 77.75 227 ARG A CA 1
ATOM 1780 C C . ARG A 1 227 ? 42.936 -10.134 -86.465 1.00 77.75 227 ARG A C 1
ATOM 1782 O O . ARG A 1 227 ? 43.222 -10.256 -87.652 1.00 77.75 227 ARG A O 1
ATOM 1789 N N . ASP A 1 228 ? 43.123 -11.101 -85.573 1.00 80.75 228 ASP A N 1
ATOM 1790 C CA . ASP A 1 228 ? 43.816 -12.360 -85.881 1.00 80.75 228 ASP A CA 1
ATOM 1791 C C . ASP A 1 228 ? 43.079 -13.162 -86.965 1.00 80.75 228 ASP A C 1
ATOM 1793 O O . ASP A 1 228 ? 43.698 -13.712 -87.878 1.00 80.75 228 ASP A O 1
ATOM 1797 N N . ARG A 1 229 ? 41.736 -13.159 -86.939 1.00 75.31 229 ARG A N 1
ATOM 1798 C CA . ARG A 1 229 ? 40.920 -13.738 -88.020 1.00 75.31 229 ARG A CA 1
ATOM 1799 C C . ARG A 1 229 ? 41.096 -13.022 -89.358 1.00 75.31 229 ARG A C 1
ATOM 1801 O O . ARG A 1 229 ? 41.071 -13.698 -90.377 1.00 75.31 229 ARG A O 1
ATOM 1808 N N . LYS A 1 230 ? 41.271 -11.695 -89.381 1.00 71.19 230 LYS A N 1
ATOM 1809 C CA . LYS A 1 230 ? 41.553 -10.957 -90.627 1.00 71.19 230 LYS A CA 1
ATOM 1810 C C . LYS A 1 230 ? 42.942 -11.280 -91.175 1.00 71.19 230 LYS A C 1
ATOM 1812 O O . LYS A 1 230 ? 43.065 -11.499 -92.372 1.00 71.19 230 LYS A O 1
ATOM 1817 N N . VAL A 1 231 ? 43.956 -11.356 -90.309 1.00 69.62 231 VAL A N 1
ATOM 1818 C CA . VAL A 1 231 ? 45.333 -11.705 -90.705 1.00 69.62 231 VAL A CA 1
ATOM 1819 C C . VAL A 1 231 ? 45.408 -13.120 -91.285 1.00 69.62 231 VAL A C 1
ATOM 1821 O O . VAL A 1 231 ? 46.141 -13.339 -92.235 1.00 69.62 231 VAL A O 1
ATOM 1824 N N . LYS A 1 232 ? 44.614 -14.071 -90.774 1.00 65.81 232 LYS A N 1
ATOM 1825 C CA . LYS A 1 232 ? 44.587 -15.465 -91.259 1.00 65.81 232 LYS A CA 1
ATOM 1826 C C . LYS A 1 232 ? 43.792 -15.685 -92.565 1.00 65.81 232 LYS A C 1
ATOM 1828 O O . LYS A 1 232 ? 43.673 -16.822 -93.014 1.00 65.81 232 LYS A O 1
ATOM 1833 N N . VAL A 1 233 ? 43.193 -14.636 -93.132 1.00 64.25 233 VAL A N 1
ATOM 1834 C CA . VAL A 1 233 ? 42.393 -14.682 -94.377 1.00 64.25 233 VAL A CA 1
ATOM 1835 C C . VAL A 1 233 ? 43.078 -13.910 -95.523 1.00 64.25 233 VAL A C 1
ATOM 1837 O O . VAL A 1 233 ? 42.560 -13.881 -96.638 1.00 64.25 233 VAL A O 1
ATOM 1840 N N . MET A 1 234 ? 44.253 -13.323 -95.261 1.00 51.34 234 MET A N 1
ATOM 1841 C CA . MET A 1 234 ? 45.179 -12.782 -96.265 1.00 51.34 234 MET A CA 1
ATOM 1842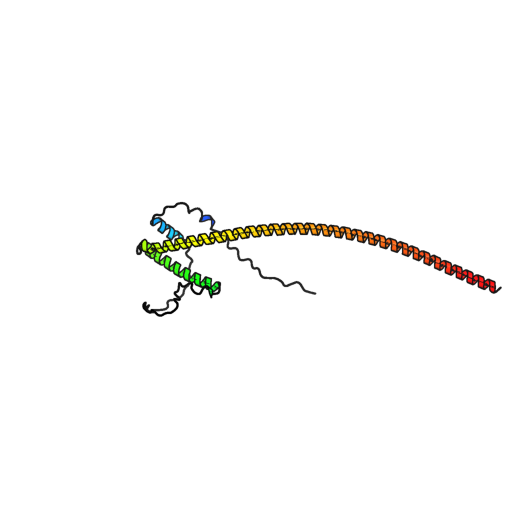 C C . MET A 1 234 ? 46.352 -13.739 -96.491 1.00 51.34 234 MET A C 1
ATOM 1844 O O . MET A 1 234 ? 46.873 -13.715 -97.624 1.00 51.34 234 MET A O 1
#